Protein AF-A0A6V8Q0B6-F1 (afdb_monomer)

Sequence (212 aa):
SPEGQLALGIMIALEGIFRTILLKRRESSIHAFRKSIRYHLEFLRRLKEYLAEGKFLTKQAFRKYVVNLGEELPEDLEEELEDFRKEDYQTDKLLEDIDNDISLLDEILGRISGITPEEDAKLLELEDRLSELVSNGQVVVFTYYADTLDYIFEQVAESEKFRRLRIEKISGRMPPPKREEIVKQFVEGDVQGVMSTDGWSEGMNFQSDQVV

Secondary structure (DSSP, 8-state):
-HHHHHHHHHHHHHHHHHHHHHHHHHHH-HHHHHHHHHHHHHHHHHHHHHHHTTEEE-HHHHHHHHHTTTT---TTGGGSEEE--GGGTTHHHHHHHHHHHHHHHHHHHHHHHT--GGG-HHHHHHHHHHHHHHHHSBEEEEESSHHHHHHHHHHHHH-TTTTTS-EEEE-TTS-HHHHHHHHHHHHTTS-SEEEEEHHHHTT-----TTB-

Radius of gyration: 21.87 Å; Cα contacts (8 Å, |Δi|>4): 220; chains: 1; bounding box: 54×32×64 Å

pLDDT: mean 88.88, std 9.12, range [46.41, 98.25]

Structure (mmCIF, N/CA/C/O backbone):
data_AF-A0A6V8Q0B6-F1
#
_entry.id   AF-A0A6V8Q0B6-F1
#
loop_
_atom_site.group_PDB
_atom_site.id
_atom_site.type_symbol
_atom_site.label_atom_id
_atom_site.label_alt_id
_atom_site.label_comp_id
_atom_site.label_asym_id
_atom_site.label_entity_id
_atom_site.label_seq_id
_atom_site.pdbx_PDB_ins_code
_atom_site.Cartn_x
_atom_site.Cartn_y
_atom_site.Cartn_z
_atom_site.occupancy
_atom_site.B_iso_or_equiv
_atom_site.auth_seq_id
_atom_site.auth_comp_id
_atom_site.auth_asym_id
_atom_site.auth_atom_id
_atom_site.pdbx_PDB_model_num
ATOM 1 N N . SER A 1 1 ? 29.236 -15.463 -20.034 1.00 80.12 1 SER A N 1
ATOM 2 C CA . SER A 1 1 ? 30.381 -14.744 -19.438 1.00 80.12 1 SER A CA 1
ATOM 3 C C . SER A 1 1 ? 30.135 -14.567 -17.942 1.00 80.12 1 SER A C 1
ATOM 5 O O . SER A 1 1 ? 28.988 -14.721 -17.527 1.00 80.12 1 SER A O 1
ATOM 7 N N . PRO A 1 2 ? 31.162 -14.251 -17.133 1.00 78.44 2 PRO A N 1
ATOM 8 C CA . PRO A 1 2 ? 30.979 -13.847 -15.734 1.00 78.44 2 PRO A CA 1
ATOM 9 C C . PRO A 1 2 ? 29.955 -12.710 -15.570 1.00 78.44 2 PRO A C 1
ATOM 11 O O . PRO A 1 2 ? 29.116 -12.756 -14.678 1.00 78.44 2 PRO A O 1
ATOM 14 N N . GLU A 1 3 ? 29.939 -11.753 -16.502 1.00 76.44 3 GLU A N 1
ATOM 15 C CA . GLU A 1 3 ? 28.944 -10.669 -16.556 1.00 76.44 3 GLU A CA 1
ATOM 16 C C . GLU A 1 3 ? 27.513 -11.186 -16.761 1.00 76.44 3 GLU A C 1
ATOM 18 O O . GLU A 1 3 ? 26.595 -10.753 -16.071 1.00 76.44 3 GLU A O 1
ATOM 23 N N . GLY A 1 4 ? 27.316 -12.171 -17.645 1.00 79.38 4 GLY A N 1
ATOM 24 C CA . GLY A 1 4 ? 26.005 -12.794 -17.854 1.00 79.38 4 GLY A CA 1
ATOM 25 C C . GLY A 1 4 ? 25.492 -13.564 -16.631 1.00 79.38 4 GLY A C 1
ATOM 26 O O . GLY A 1 4 ? 24.293 -13.570 -16.371 1.00 79.38 4 GLY A O 1
ATOM 27 N N . GLN A 1 5 ? 26.384 -14.177 -15.845 1.00 83.06 5 GLN A N 1
ATOM 28 C CA . GLN A 1 5 ? 26.005 -14.836 -14.587 1.00 83.06 5 GLN A CA 1
ATOM 29 C C . GLN A 1 5 ? 25.609 -13.821 -13.510 1.00 83.06 5 GLN A C 1
ATOM 31 O O . GLN A 1 5 ? 24.637 -14.046 -12.791 1.00 83.06 5 GLN A O 1
ATOM 36 N N . LEU A 1 6 ? 26.319 -12.691 -13.428 1.00 84.38 6 LEU A N 1
ATOM 37 C CA . LEU A 1 6 ? 25.970 -11.601 -12.518 1.00 84.38 6 LEU A CA 1
ATOM 38 C C . LEU A 1 6 ? 24.607 -10.991 -12.872 1.00 84.38 6 LEU A C 1
ATOM 40 O O . LEU A 1 6 ? 23.769 -10.824 -11.988 1.00 84.38 6 LEU A O 1
ATOM 44 N N . ALA A 1 7 ? 24.364 -10.715 -14.156 1.00 81.56 7 ALA A N 1
ATOM 45 C CA . ALA A 1 7 ? 23.081 -10.202 -14.632 1.00 81.56 7 ALA A CA 1
ATOM 46 C C . ALA A 1 7 ? 21.926 -11.161 -14.297 1.00 81.56 7 ALA A C 1
ATOM 48 O O . ALA A 1 7 ? 20.898 -10.730 -13.776 1.00 81.56 7 ALA A O 1
ATOM 49 N N . LEU A 1 8 ? 22.117 -12.468 -14.509 1.00 83.88 8 LEU A N 1
ATOM 50 C CA . LEU A 1 8 ? 21.132 -13.486 -14.139 1.00 83.88 8 LEU A CA 1
ATOM 51 C C . LEU A 1 8 ? 20.857 -13.518 -12.630 1.00 83.88 8 LEU A C 1
ATOM 53 O O . LEU A 1 8 ? 19.701 -13.588 -12.221 1.00 83.88 8 LEU A O 1
ATOM 57 N N . GLY A 1 9 ? 21.898 -13.418 -11.800 1.00 88.31 9 GLY A N 1
ATOM 58 C CA . GLY A 1 9 ? 21.743 -13.354 -10.346 1.00 88.31 9 GLY A CA 1
ATOM 59 C C . GLY A 1 9 ? 20.928 -12.142 -9.885 1.00 88.31 9 GLY A C 1
ATOM 60 O O . GLY A 1 9 ? 20.073 -12.275 -9.011 1.00 88.31 9 GLY A O 1
ATOM 61 N N . ILE A 1 10 ? 21.142 -10.978 -10.507 1.00 85.44 10 ILE A N 1
ATOM 62 C CA . ILE A 1 10 ? 20.367 -9.761 -10.223 1.00 85.44 10 ILE A CA 1
ATOM 63 C C . ILE A 1 10 ? 18.899 -9.946 -10.624 1.00 85.44 10 ILE A C 1
ATOM 65 O O . ILE A 1 10 ? 18.018 -9.602 -9.839 1.00 85.44 10 ILE A O 1
ATOM 69 N N . MET A 1 11 ? 18.627 -10.522 -11.800 1.00 85.62 11 MET A N 1
ATOM 70 C CA . MET A 1 11 ? 17.253 -10.778 -12.252 1.00 85.62 11 MET A CA 1
ATOM 71 C C . MET A 1 11 ? 16.495 -11.693 -11.282 1.00 85.62 11 MET A C 1
ATOM 73 O O . MET A 1 11 ? 15.386 -11.359 -10.876 1.00 85.62 11 MET A O 1
ATOM 77 N N . ILE A 1 12 ? 17.116 -12.790 -10.837 1.00 90.75 12 ILE A N 1
ATOM 78 C CA . ILE A 1 12 ? 16.512 -13.716 -9.863 1.00 90.75 12 ILE A CA 1
ATOM 79 C C . ILE A 1 12 ? 16.244 -13.015 -8.523 1.00 90.75 12 ILE A C 1
ATOM 81 O O . ILE A 1 12 ? 15.194 -13.212 -7.910 1.00 90.75 12 ILE A O 1
ATOM 85 N N . ALA A 1 13 ? 17.177 -12.180 -8.057 1.00 89.75 13 ALA A N 1
ATOM 86 C CA . ALA A 1 13 ? 16.995 -11.430 -6.818 1.00 89.75 13 ALA A CA 1
ATOM 87 C C . ALA A 1 13 ? 15.821 -10.443 -6.917 1.00 89.75 13 ALA A C 1
ATOM 89 O O . ALA A 1 13 ? 15.008 -10.366 -5.994 1.00 89.75 13 ALA A O 1
ATOM 90 N N . LEU A 1 14 ? 15.702 -9.726 -8.039 1.00 88.06 14 LEU A N 1
ATOM 91 C CA . LEU A 1 14 ? 14.583 -8.818 -8.291 1.00 88.06 14 LEU A CA 1
ATOM 92 C C . LEU A 1 14 ? 13.255 -9.576 -8.357 1.00 88.06 14 LEU A C 1
ATOM 94 O O . LEU A 1 14 ? 12.318 -9.184 -7.669 1.00 88.06 14 LEU A O 1
ATOM 98 N N . GLU A 1 15 ? 13.181 -10.696 -9.077 1.00 90.25 15 GLU A N 1
ATOM 99 C CA . GLU A 1 15 ? 11.976 -11.538 -9.106 1.00 90.25 15 GLU A CA 1
ATOM 100 C C . GLU A 1 15 ? 11.538 -11.942 -7.686 1.00 90.25 15 GLU A C 1
ATOM 102 O O . GLU A 1 15 ? 10.365 -11.821 -7.318 1.00 90.25 15 GLU A O 1
ATOM 107 N N . GLY A 1 16 ? 12.492 -12.366 -6.850 1.00 93.19 16 GLY A N 1
ATOM 108 C CA . GLY A 1 16 ? 12.239 -12.720 -5.454 1.00 93.19 16 GLY A CA 1
ATOM 109 C C . GLY A 1 16 ? 11.700 -11.553 -4.621 1.00 93.19 16 GLY A C 1
ATOM 110 O O . GLY A 1 16 ? 10.766 -11.738 -3.834 1.00 93.19 16 GLY A O 1
ATOM 111 N N . ILE A 1 17 ? 12.244 -10.348 -4.816 1.00 90.75 17 ILE A N 1
ATOM 112 C CA . ILE A 1 17 ? 11.779 -9.119 -4.155 1.00 90.75 17 ILE A CA 1
ATOM 113 C C . ILE A 1 17 ? 10.340 -8.802 -4.572 1.00 90.75 17 ILE A C 1
ATOM 115 O O . ILE A 1 17 ? 9.482 -8.640 -3.703 1.00 90.75 17 ILE A O 1
ATOM 119 N N . PHE A 1 18 ? 10.053 -8.789 -5.877 1.00 91.06 18 PHE A N 1
ATOM 120 C CA . PHE A 1 18 ? 8.715 -8.519 -6.411 1.00 91.06 18 PHE A CA 1
ATOM 121 C C . PHE A 1 18 ? 7.681 -9.498 -5.862 1.00 91.06 18 PHE A C 1
ATOM 123 O O . PHE A 1 18 ? 6.652 -9.088 -5.324 1.00 91.06 18 PHE A O 1
ATOM 130 N N . ARG A 1 19 ? 7.985 -10.798 -5.926 1.00 93.25 19 ARG A N 1
ATOM 131 C CA . ARG A 1 19 ? 7.120 -11.859 -5.402 1.00 93.25 19 ARG A CA 1
ATOM 132 C C . ARG A 1 19 ? 6.844 -11.673 -3.913 1.00 93.25 19 ARG A C 1
ATOM 134 O O . ARG A 1 19 ? 5.693 -11.746 -3.492 1.00 93.25 19 ARG A O 1
ATOM 141 N N . THR A 1 20 ? 7.886 -11.423 -3.122 1.00 94.62 20 THR A N 1
ATOM 142 C CA . THR A 1 20 ? 7.762 -11.258 -1.667 1.00 94.62 20 THR A CA 1
ATOM 143 C C . THR A 1 20 ? 6.903 -10.050 -1.318 1.00 94.62 20 THR A C 1
ATOM 145 O O . THR A 1 20 ? 6.005 -10.159 -0.487 1.00 94.62 20 THR A O 1
ATOM 148 N N . ILE A 1 21 ? 7.148 -8.910 -1.966 1.00 92.75 21 ILE A N 1
ATOM 149 C CA . ILE A 1 21 ? 6.383 -7.684 -1.735 1.00 92.75 21 ILE A CA 1
ATOM 150 C C . ILE A 1 21 ? 4.919 -7.912 -2.104 1.00 92.75 21 ILE A C 1
ATOM 152 O O . ILE A 1 21 ? 4.049 -7.730 -1.260 1.00 92.75 21 ILE A O 1
ATOM 156 N N . LEU A 1 22 ? 4.626 -8.400 -3.309 1.00 92.88 22 LEU A N 1
ATOM 157 C CA . LEU A 1 22 ? 3.251 -8.643 -3.745 1.00 92.88 22 LEU A CA 1
ATOM 158 C C . LEU A 1 22 ? 2.499 -9.632 -2.835 1.00 92.88 22 LEU A C 1
ATOM 160 O O . LEU A 1 22 ? 1.323 -9.413 -2.540 1.00 92.88 22 LEU A O 1
ATOM 164 N N . LEU A 1 23 ? 3.169 -10.674 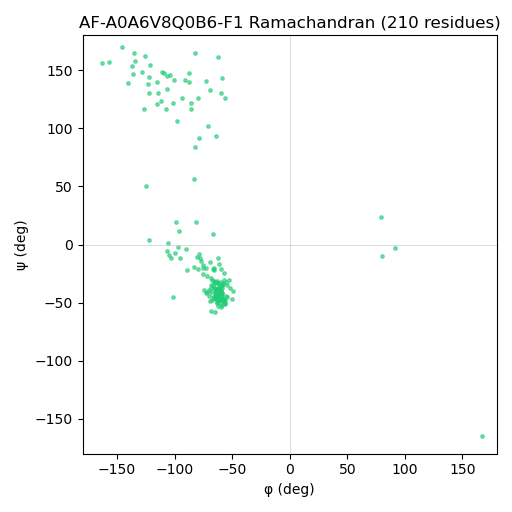-2.332 1.00 94.06 23 LEU A N 1
ATOM 165 C CA . LEU A 1 23 ? 2.578 -11.608 -1.369 1.00 94.06 23 LEU A CA 1
ATOM 166 C C . LEU A 1 23 ? 2.260 -10.941 -0.030 1.00 94.06 23 LEU A C 1
ATOM 168 O O . LEU A 1 23 ? 1.137 -11.084 0.445 1.00 94.06 23 LEU A O 1
ATOM 172 N N . LYS A 1 24 ? 3.184 -10.155 0.536 1.00 93.31 24 LYS A N 1
ATOM 173 C CA . LYS A 1 24 ? 2.929 -9.395 1.773 1.00 93.31 24 LYS A CA 1
ATOM 174 C C . LYS A 1 24 ? 1.771 -8.414 1.613 1.00 93.31 24 LYS A C 1
ATOM 176 O O . LYS A 1 24 ? 0.939 -8.266 2.502 1.00 93.31 24 LYS A O 1
ATOM 181 N N . ARG A 1 25 ? 1.687 -7.761 0.453 1.00 93.25 25 ARG A N 1
ATOM 182 C CA . ARG A 1 25 ? 0.609 -6.823 0.119 1.00 93.25 25 ARG A CA 1
ATOM 183 C C . ARG A 1 25 ? -0.743 -7.535 0.048 1.00 93.25 25 ARG A C 1
ATOM 185 O O . ARG A 1 25 ? -1.713 -7.027 0.601 1.00 93.25 25 ARG A O 1
ATOM 192 N N . ARG A 1 26 ? -0.785 -8.740 -0.536 1.00 92.94 26 ARG A N 1
ATOM 193 C CA . ARG A 1 26 ? -1.958 -9.637 -0.533 1.00 92.94 26 ARG A CA 1
ATOM 194 C C . ARG A 1 26 ? -2.337 -10.115 0.858 1.00 92.94 26 ARG A C 1
ATOM 196 O O . ARG A 1 26 ? -3.516 -10.137 1.187 1.00 92.94 26 ARG A O 1
ATOM 203 N N . GLU A 1 27 ? -1.355 -10.498 1.661 1.00 91.94 27 GLU A N 1
ATOM 204 C CA . GLU A 1 27 ? -1.582 -10.915 3.043 1.00 91.94 27 GLU A CA 1
ATOM 205 C C . GLU A 1 27 ? -2.110 -9.767 3.897 1.00 91.94 27 GLU A C 1
ATOM 207 O O . GLU A 1 27 ? -2.912 -10.020 4.789 1.00 91.94 27 GLU A O 1
ATOM 212 N N . SER A 1 28 ? -1.723 -8.520 3.616 1.00 90.62 28 SER A N 1
ATOM 213 C CA . SER A 1 28 ? -2.206 -7.339 4.332 1.00 90.62 28 SER A CA 1
ATOM 214 C C . SER A 1 28 ? -3.683 -7.051 4.054 1.00 90.62 28 SER A C 1
ATOM 216 O O . SER A 1 28 ? -4.485 -7.050 4.989 1.00 90.62 28 SER A O 1
ATOM 218 N N . SER A 1 29 ? -4.064 -6.861 2.788 1.00 91.75 29 SER A N 1
ATOM 219 C CA . SER A 1 29 ? -5.467 -6.762 2.359 1.00 91.75 29 SER A CA 1
ATOM 220 C C . SER A 1 29 ? -5.597 -6.954 0.848 1.00 91.75 29 SER A C 1
ATOM 222 O O . SER A 1 29 ? -4.665 -6.672 0.085 1.00 91.75 29 SER A O 1
ATOM 224 N N . ILE A 1 30 ? -6.780 -7.366 0.377 1.00 92.44 30 ILE A N 1
ATOM 225 C CA . ILE A 1 30 ? -7.030 -7.439 -1.069 1.00 92.44 30 ILE A CA 1
ATOM 226 C C . ILE A 1 30 ? -6.940 -6.054 -1.725 1.00 92.44 30 ILE A C 1
ATOM 228 O O . ILE A 1 30 ? -6.457 -5.927 -2.852 1.00 92.44 30 ILE A O 1
ATOM 232 N N . HIS A 1 31 ? -7.332 -5.003 -0.994 1.00 91.81 31 HIS A N 1
ATOM 233 C CA . HIS A 1 31 ? -7.198 -3.614 -1.421 1.00 91.81 31 HIS A CA 1
ATOM 234 C C . HIS A 1 31 ? -5.734 -3.247 -1.693 1.00 91.81 31 HIS A C 1
ATOM 236 O O . HIS A 1 31 ? -5.410 -2.767 -2.783 1.00 91.81 31 HIS A O 1
ATOM 242 N N . ALA A 1 32 ? -4.848 -3.5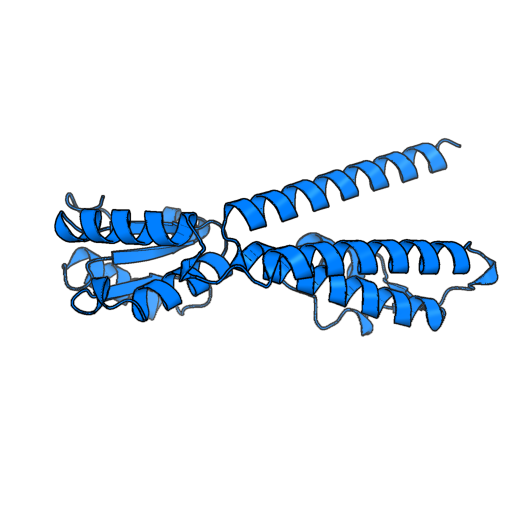21 -0.731 1.00 92.62 32 ALA A N 1
ATOM 243 C CA . ALA A 1 32 ? -3.419 -3.257 -0.839 1.00 92.62 32 ALA A CA 1
ATOM 244 C C . ALA A 1 32 ? -2.807 -3.953 -2.062 1.00 92.62 32 ALA A C 1
ATOM 246 O O . ALA A 1 32 ? -2.130 -3.318 -2.874 1.00 92.62 32 ALA A O 1
ATOM 247 N N . PHE A 1 33 ? -3.106 -5.237 -2.250 1.00 93.88 33 PHE A N 1
ATOM 248 C CA . PHE A 1 33 ? -2.639 -6.001 -3.406 1.00 93.88 33 PHE A CA 1
ATOM 249 C C . PHE A 1 33 ? -3.126 -5.433 -4.739 1.00 93.88 33 PHE A C 1
ATOM 251 O O . PHE A 1 33 ? -2.330 -5.231 -5.658 1.00 93.88 33 PHE A O 1
ATOM 258 N N . ARG A 1 34 ? -4.418 -5.097 -4.830 1.00 93.44 34 ARG A N 1
ATOM 259 C CA . ARG A 1 34 ? -5.009 -4.469 -6.018 1.00 93.44 34 ARG A CA 1
ATOM 260 C C . ARG A 1 34 ? -4.325 -3.145 -6.354 1.00 93.44 34 ARG A C 1
ATOM 262 O O . ARG A 1 34 ? -4.072 -2.854 -7.521 1.00 93.44 34 ARG A O 1
ATOM 269 N N . LYS A 1 35 ? -4.015 -2.333 -5.341 1.00 93.50 35 LYS A N 1
ATOM 270 C CA . LYS A 1 35 ? -3.277 -1.075 -5.500 1.00 93.50 35 LYS A CA 1
ATOM 271 C C . LYS A 1 35 ? -1.858 -1.322 -6.026 1.00 93.50 35 LYS A C 1
ATOM 273 O O . LYS A 1 35 ? -1.466 -0.694 -7.002 1.00 93.50 35 LYS A O 1
ATOM 278 N N . SER A 1 36 ? -1.145 -2.294 -5.455 1.00 94.38 36 SER A N 1
ATOM 279 C CA . SER A 1 36 ? 0.213 -2.663 -5.877 1.00 94.38 36 SER A CA 1
ATOM 280 C C . SER A 1 36 ? 0.285 -3.121 -7.331 1.00 94.38 36 SER A C 1
ATOM 282 O O . SER A 1 36 ? 1.179 -2.694 -8.056 1.00 94.38 36 SER A O 1
ATOM 284 N N . ILE A 1 37 ? -0.669 -3.948 -7.772 1.00 95.12 37 ILE A N 1
ATOM 285 C CA . ILE A 1 37 ? -0.748 -4.387 -9.173 1.00 95.12 37 ILE A CA 1
ATOM 286 C C . ILE A 1 37 ? -1.000 -3.198 -10.099 1.00 95.12 37 ILE A C 1
ATOM 288 O O . ILE A 1 37 ? -0.340 -3.088 -11.128 1.00 95.12 37 ILE A O 1
ATOM 292 N N . ARG A 1 38 ? -1.905 -2.280 -9.731 1.00 94.81 38 ARG A N 1
ATOM 293 C CA . ARG A 1 38 ? -2.170 -1.074 -10.532 1.00 94.81 38 ARG A CA 1
ATOM 294 C C . ARG A 1 38 ? -0.929 -0.199 -10.692 1.00 94.81 38 ARG A C 1
ATOM 296 O O . ARG A 1 38 ? -0.645 0.215 -11.809 1.00 94.81 38 ARG A O 1
ATOM 303 N N . TYR A 1 39 ? -0.166 0.020 -9.620 1.00 94.38 39 TYR A N 1
ATOM 304 C CA . TYR A 1 39 ? 1.090 0.769 -9.706 1.00 94.38 39 TYR A CA 1
ATOM 305 C C . TYR A 1 39 ? 2.120 0.089 -10.603 1.00 94.38 39 TYR A C 1
ATOM 307 O O . TYR A 1 39 ? 2.783 0.759 -11.391 1.00 94.38 39 TYR A O 1
ATOM 315 N N . HIS A 1 40 ? 2.238 -1.238 -10.524 1.00 95.00 40 HIS A N 1
ATOM 316 C CA . HIS A 1 40 ? 3.169 -1.963 -11.381 1.00 95.00 40 HIS A CA 1
ATOM 317 C C . HIS A 1 40 ? 2.743 -1.936 -12.857 1.00 95.00 40 HIS A C 1
ATOM 319 O O . HIS A 1 40 ? 3.580 -1.710 -13.727 1.00 95.00 40 HIS A O 1
ATOM 325 N N . LEU A 1 41 ? 1.447 -2.093 -13.144 1.00 95.69 41 LEU A N 1
ATOM 326 C CA . LEU A 1 41 ? 0.891 -1.938 -14.491 1.00 95.69 41 LEU A CA 1
ATOM 327 C C . LEU A 1 41 ? 1.180 -0.554 -15.068 1.00 95.69 41 LEU A C 1
ATOM 329 O O . LEU A 1 41 ? 1.609 -0.432 -16.211 1.00 95.69 41 LEU A O 1
ATOM 333 N N . GLU A 1 42 ? 0.947 0.492 -14.279 1.00 95.19 42 GLU A N 1
ATOM 334 C CA . GLU A 1 42 ? 1.219 1.865 -14.690 1.00 95.19 42 GLU A CA 1
ATOM 335 C C . GLU A 1 42 ? 2.713 2.090 -14.949 1.00 95.19 42 GLU A C 1
ATOM 337 O O . GLU A 1 42 ? 3.072 2.655 -15.981 1.00 95.19 42 GLU A O 1
ATOM 342 N N . PHE A 1 43 ? 3.586 1.568 -14.082 1.00 95.06 43 PHE A N 1
ATOM 343 C CA . PHE A 1 43 ? 5.030 1.579 -14.304 1.00 95.06 43 PHE A CA 1
ATOM 344 C C . PHE A 1 43 ? 5.417 0.919 -15.633 1.00 95.06 43 PHE A C 1
ATOM 346 O O . PHE A 1 43 ? 6.152 1.517 -16.413 1.00 95.06 43 PHE A O 1
ATOM 353 N N . LEU A 1 44 ? 4.923 -0.294 -15.908 1.00 95.44 44 LEU A N 1
ATOM 354 C CA . LEU A 1 44 ? 5.250 -1.025 -17.136 1.00 95.44 44 LEU A CA 1
ATOM 355 C C . LEU A 1 44 ? 4.754 -0.293 -18.385 1.00 95.44 44 LEU A C 1
ATOM 357 O O . LEU A 1 44 ? 5.477 -0.224 -19.377 1.00 95.44 44 LEU A O 1
ATOM 361 N N . ARG A 1 45 ? 3.556 0.302 -18.329 1.00 96.06 45 ARG A N 1
ATOM 362 C CA . ARG A 1 45 ? 3.001 1.108 -19.427 1.00 96.06 45 ARG A CA 1
ATOM 363 C C . ARG A 1 45 ? 3.873 2.334 -19.717 1.00 96.06 45 ARG A C 1
ATOM 365 O O . ARG A 1 45 ? 4.261 2.525 -20.865 1.00 96.06 45 ARG A O 1
ATOM 372 N N . ARG A 1 46 ? 4.274 3.089 -18.687 1.00 94.75 46 ARG A N 1
ATOM 373 C CA . ARG A 1 46 ? 5.199 4.231 -18.834 1.00 94.75 46 ARG A CA 1
ATOM 374 C C . ARG A 1 46 ? 6.574 3.794 -19.345 1.00 94.75 46 ARG A C 1
ATOM 376 O O . ARG A 1 46 ? 7.113 4.392 -20.268 1.00 94.75 46 ARG A O 1
ATOM 383 N N . LEU A 1 47 ? 7.127 2.710 -18.796 1.00 94.31 47 LEU A N 1
ATOM 384 C CA . LEU A 1 47 ? 8.408 2.156 -19.242 1.00 94.31 47 LEU A CA 1
ATOM 385 C C . LEU A 1 47 ? 8.368 1.777 -20.728 1.00 94.31 47 LEU A C 1
ATOM 387 O O . LEU A 1 47 ? 9.320 2.055 -21.457 1.00 94.31 47 LEU A O 1
ATOM 391 N N . LYS A 1 48 ? 7.263 1.175 -21.182 1.00 95.38 48 LYS A N 1
ATOM 392 C CA . LYS A 1 48 ? 7.039 0.843 -22.590 1.00 95.38 48 LYS A CA 1
ATOM 393 C C . LYS A 1 48 ? 7.054 2.091 -23.476 1.00 95.38 48 LYS A C 1
ATOM 395 O O . LYS A 1 48 ? 7.701 2.077 -24.521 1.00 95.38 48 LYS A O 1
ATOM 400 N N . GLU A 1 49 ? 6.375 3.159 -23.060 1.00 94.25 49 GLU A N 1
ATOM 401 C CA . GLU A 1 49 ? 6.355 4.445 -23.772 1.00 94.25 49 GLU A CA 1
ATOM 402 C C . GLU A 1 49 ? 7.764 5.046 -23.878 1.00 94.25 49 GLU A C 1
ATOM 404 O O . GLU A 1 49 ? 8.209 5.380 -24.975 1.00 94.25 49 GLU A O 1
ATOM 409 N N . TYR A 1 50 ? 8.520 5.078 -22.777 1.00 94.06 50 TYR A N 1
ATOM 410 C CA . TYR A 1 50 ? 9.897 5.586 -22.776 1.00 94.06 50 TYR A CA 1
ATOM 411 C C . TYR A 1 50 ? 10.806 4.778 -23.712 1.00 94.06 50 TYR A C 1
ATOM 413 O O . TYR A 1 50 ? 11.507 5.349 -24.552 1.00 94.06 50 TYR A O 1
ATOM 421 N N . LEU A 1 51 ? 10.737 3.446 -23.645 1.00 93.69 51 LEU A N 1
ATOM 422 C CA . LEU A 1 51 ? 11.496 2.558 -24.528 1.00 93.69 51 LEU A CA 1
ATOM 423 C C . LEU A 1 51 ? 11.136 2.775 -26.003 1.00 93.69 51 LEU A C 1
ATOM 425 O O . LEU A 1 51 ? 12.021 2.790 -26.865 1.00 93.69 51 LEU A O 1
ATOM 429 N N . ALA A 1 52 ? 9.855 2.998 -26.305 1.00 91.06 52 ALA A N 1
ATOM 430 C CA . ALA A 1 52 ? 9.383 3.319 -27.648 1.00 91.06 52 ALA A CA 1
ATOM 431 C C . ALA A 1 52 ? 9.890 4.684 -28.150 1.00 91.06 52 ALA A C 1
ATOM 433 O O . ALA A 1 52 ? 10.010 4.873 -29.361 1.00 91.06 52 ALA A O 1
ATOM 434 N N . GLU A 1 53 ? 10.289 5.596 -27.267 1.00 92.19 53 GLU A N 1
ATOM 435 C CA . GLU A 1 53 ? 10.938 6.869 -27.610 1.00 92.19 53 GLU A CA 1
ATOM 436 C C . GLU A 1 53 ? 12.472 6.787 -27.677 1.00 92.19 53 GLU A C 1
ATOM 438 O O . GLU A 1 53 ? 13.115 7.752 -28.078 1.00 92.19 53 GLU A O 1
ATOM 443 N N . GLY A 1 54 ? 13.076 5.639 -27.348 1.00 93.25 54 GLY A N 1
ATOM 444 C CA . GLY A 1 54 ? 14.538 5.514 -27.252 1.00 93.25 54 GLY A CA 1
ATOM 445 C C . GLY A 1 54 ? 15.103 6.074 -25.946 1.00 93.25 54 GLY A C 1
ATOM 446 O O . GLY A 1 54 ? 16.279 6.423 -25.883 1.00 93.25 54 GLY A O 1
ATOM 447 N N . LYS A 1 55 ? 14.267 6.145 -24.907 1.00 94.00 55 LYS A N 1
ATOM 448 C CA . LYS A 1 55 ? 14.634 6.562 -23.555 1.00 94.00 55 LYS A CA 1
ATOM 449 C C . LYS A 1 55 ? 14.564 5.387 -22.589 1.00 94.00 55 LYS A C 1
ATOM 451 O O . LYS A 1 55 ? 13.730 4.492 -22.732 1.00 94.00 55 LYS A O 1
ATOM 456 N N . PHE A 1 56 ? 15.415 5.401 -21.577 1.00 92.19 56 PHE A N 1
ATOM 457 C CA . PHE A 1 56 ? 15.403 4.411 -20.509 1.00 92.19 56 PHE A CA 1
ATOM 458 C C . PHE A 1 56 ? 15.526 5.073 -19.140 1.00 92.19 56 PHE A C 1
ATOM 460 O O . PHE A 1 56 ? 15.999 6.200 -19.020 1.00 92.19 56 PHE A O 1
ATOM 467 N N . LEU A 1 57 ? 15.078 4.373 -18.099 1.00 92.38 57 LEU A N 1
ATOM 468 C CA . LEU A 1 57 ? 15.212 4.842 -16.724 1.00 92.38 57 LEU A CA 1
ATOM 469 C C . LEU A 1 57 ? 16.679 4.811 -16.305 1.00 92.38 57 LEU A C 1
ATOM 471 O O . LEU A 1 57 ? 17.344 3.780 -16.428 1.00 92.38 57 LEU A O 1
ATOM 475 N N . THR A 1 58 ? 17.157 5.895 -15.697 1.00 92.81 58 THR A N 1
ATOM 476 C CA . THR A 1 58 ? 18.454 5.849 -15.021 1.00 92.81 58 THR A CA 1
ATOM 477 C C . THR A 1 58 ? 18.418 4.838 -13.867 1.00 92.81 58 THR A C 1
ATOM 479 O O . THR A 1 58 ? 17.369 4.488 -13.312 1.00 92.81 58 THR A O 1
ATOM 482 N N . LYS A 1 59 ? 19.599 4.404 -13.410 1.00 89.81 59 LYS A N 1
ATOM 483 C CA . LYS A 1 59 ? 19.721 3.551 -12.210 1.00 89.81 59 LYS A CA 1
ATOM 484 C C . LYS A 1 59 ? 19.057 4.174 -10.978 1.00 89.81 59 LYS A C 1
ATOM 486 O O . LYS A 1 59 ? 18.560 3.448 -10.118 1.00 89.81 59 LYS A O 1
ATOM 491 N N . GLN A 1 60 ? 19.072 5.503 -10.882 1.00 90.75 60 GLN A N 1
ATOM 492 C CA . GLN A 1 60 ? 18.461 6.245 -9.786 1.00 90.75 60 GLN A CA 1
ATOM 493 C C . GLN A 1 60 ? 16.935 6.151 -9.840 1.00 90.75 60 GLN A C 1
ATOM 495 O O . GLN A 1 60 ? 16.330 5.781 -8.832 1.00 90.75 60 GLN A O 1
ATOM 500 N N . ALA A 1 61 ? 16.331 6.392 -11.007 1.00 92.25 61 ALA A N 1
ATOM 501 C CA . ALA A 1 61 ? 14.891 6.249 -11.208 1.00 92.25 61 ALA A CA 1
ATOM 502 C C . ALA A 1 61 ? 14.419 4.815 -10.939 1.00 92.25 61 ALA A C 1
ATOM 504 O O . ALA A 1 61 ? 13.485 4.591 -10.168 1.00 92.25 61 ALA A O 1
ATOM 505 N N . PHE A 1 62 ? 15.129 3.821 -11.483 1.00 90.50 62 PHE A N 1
ATOM 506 C CA . PHE A 1 62 ? 14.796 2.417 -11.249 1.00 90.50 62 PHE A CA 1
ATOM 507 C C . PHE A 1 62 ? 14.897 2.040 -9.765 1.00 90.50 62 PHE A C 1
ATOM 509 O O . PHE A 1 62 ? 14.029 1.350 -9.234 1.00 90.50 62 PHE A O 1
ATOM 516 N N . ARG A 1 63 ? 15.915 2.540 -9.051 1.00 89.44 63 ARG A N 1
ATOM 517 C CA . ARG A 1 63 ? 16.035 2.325 -7.604 1.00 89.44 63 ARG A CA 1
ATOM 518 C C . ARG A 1 63 ? 14.883 2.971 -6.832 1.00 89.44 63 ARG A C 1
ATOM 520 O O . ARG A 1 63 ? 14.366 2.322 -5.927 1.00 89.44 63 ARG A O 1
ATOM 527 N N . LYS A 1 64 ? 14.481 4.206 -7.166 1.00 91.00 64 LYS A N 1
ATOM 528 C CA . LYS A 1 64 ? 13.310 4.868 -6.553 1.00 91.00 64 LYS A CA 1
ATOM 529 C C . LYS A 1 64 ? 12.061 4.002 -6.715 1.00 91.00 64 LYS A C 1
ATOM 531 O O . LYS A 1 64 ? 11.336 3.798 -5.747 1.00 91.00 64 LYS A O 1
ATOM 536 N N . TYR A 1 65 ? 11.855 3.439 -7.902 1.00 91.62 65 TYR A N 1
ATOM 537 C CA . TYR A 1 65 ? 10.746 2.527 -8.159 1.00 91.62 65 TYR A CA 1
ATOM 538 C C . TYR A 1 65 ? 10.827 1.239 -7.320 1.00 91.62 65 TYR A C 1
ATOM 540 O O . TYR A 1 65 ? 9.867 0.897 -6.637 1.00 91.62 65 TYR A O 1
ATOM 548 N N . VAL A 1 66 ? 11.976 0.551 -7.301 1.00 89.31 66 VAL A N 1
ATOM 549 C CA . VAL A 1 66 ? 12.148 -0.701 -6.536 1.00 89.31 66 VAL A CA 1
ATOM 550 C C . VAL A 1 66 ? 11.955 -0.493 -5.030 1.00 89.31 66 VAL A C 1
ATOM 552 O O . VAL A 1 66 ? 11.382 -1.354 -4.368 1.00 89.31 66 VAL A O 1
ATOM 555 N N . VAL A 1 67 ? 12.412 0.637 -4.479 1.00 88.56 67 VAL A N 1
ATOM 556 C CA . VAL A 1 67 ? 12.249 0.959 -3.049 1.00 88.56 67 VAL A CA 1
ATOM 557 C C . VAL A 1 67 ? 10.782 1.185 -2.675 1.00 88.56 67 VAL A C 1
ATOM 559 O O . VAL A 1 67 ? 10.383 0.786 -1.587 1.00 88.56 67 VAL A O 1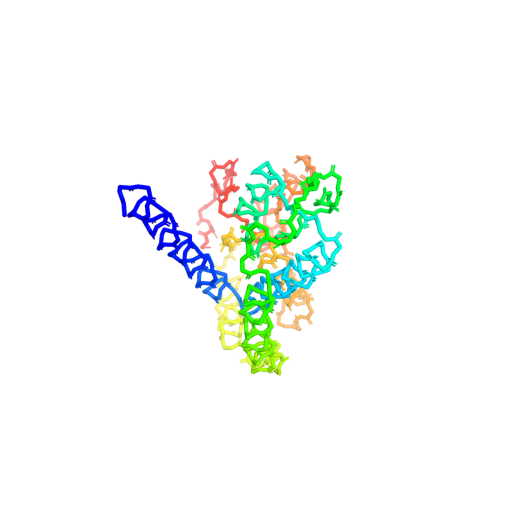
ATOM 562 N N . ASN A 1 68 ? 9.983 1.769 -3.570 1.00 88.81 68 ASN A N 1
ATOM 563 C CA . ASN A 1 68 ? 8.561 2.053 -3.343 1.00 88.81 68 ASN A CA 1
ATOM 564 C C . ASN A 1 68 ? 7.628 0.970 -3.910 1.00 88.81 68 ASN A C 1
ATOM 566 O O . ASN A 1 68 ? 6.412 1.164 -4.007 1.00 88.81 68 ASN A O 1
ATOM 570 N N . LEU A 1 69 ? 8.189 -0.176 -4.309 1.00 86.56 69 LEU A N 1
ATOM 571 C CA . LEU A 1 69 ? 7.453 -1.204 -5.024 1.00 86.56 69 LEU A CA 1
ATOM 572 C C . LEU A 1 69 ? 6.222 -1.654 -4.231 1.00 86.56 69 LEU A C 1
ATOM 574 O O . LEU A 1 69 ? 6.304 -2.086 -3.084 1.00 86.56 69 LEU A O 1
ATOM 578 N N . GLY A 1 70 ? 5.068 -1.590 -4.889 1.00 82.12 70 GLY A N 1
ATOM 579 C CA . GLY A 1 70 ? 3.792 -2.007 -4.324 1.00 82.12 70 GLY A CA 1
ATOM 580 C C . GLY A 1 70 ? 3.126 -0.9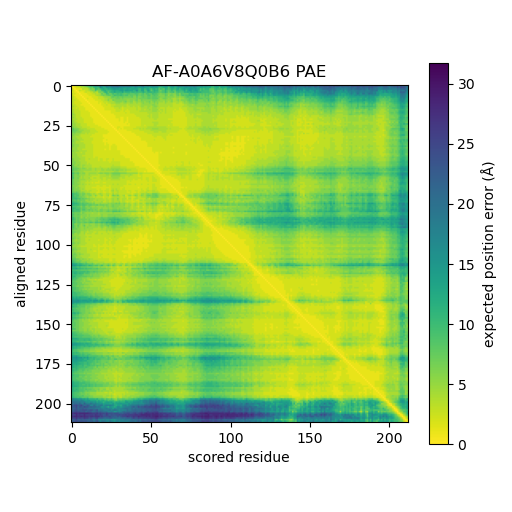86 -3.399 1.00 82.12 70 GLY A C 1
ATOM 581 O O . GLY A 1 70 ? 1.949 -1.181 -3.095 1.00 82.12 70 GLY A O 1
ATOM 582 N N . GLU A 1 71 ? 3.795 0.095 -3.003 1.00 84.56 71 GLU A N 1
ATOM 583 C CA . GLU A 1 71 ? 3.222 1.137 -2.139 1.00 84.56 71 GLU A CA 1
ATOM 584 C C . GLU A 1 71 ? 2.802 2.380 -2.922 1.00 84.56 71 GLU A C 1
ATOM 586 O O . GLU A 1 71 ? 1.687 2.873 -2.724 1.00 84.56 71 GLU A O 1
ATOM 591 N N . GLU A 1 72 ? 3.656 2.844 -3.835 1.00 88.38 72 GLU A N 1
ATOM 592 C CA . GLU A 1 72 ? 3.399 3.998 -4.694 1.00 88.38 72 GLU A CA 1
ATOM 593 C C . GLU A 1 72 ? 4.244 3.967 -5.971 1.00 88.38 72 GLU A C 1
ATOM 595 O O . GLU A 1 72 ? 5.287 3.314 -6.045 1.00 88.38 72 GLU A O 1
ATOM 600 N N . LEU A 1 73 ? 3.771 4.676 -6.995 1.00 88.44 73 LEU A N 1
ATOM 601 C CA . LEU A 1 73 ? 4.546 4.944 -8.198 1.00 88.44 73 LEU A CA 1
ATOM 602 C C . LEU A 1 73 ? 5.244 6.303 -8.033 1.00 88.44 73 LEU A C 1
ATOM 604 O O . LEU A 1 73 ? 4.539 7.279 -7.775 1.00 88.44 73 LEU A O 1
ATOM 608 N N . PRO A 1 74 ? 6.578 6.401 -8.194 1.00 86.94 74 PRO A N 1
ATOM 609 C CA . PRO A 1 74 ? 7.249 7.695 -8.143 1.00 86.94 74 PRO A CA 1
ATOM 610 C C . PRO A 1 74 ? 6.716 8.631 -9.236 1.00 86.94 74 PRO A C 1
ATOM 612 O O . PRO A 1 74 ? 6.608 8.241 -10.401 1.00 86.94 74 PRO A O 1
ATOM 615 N N . GLU A 1 75 ? 6.361 9.858 -8.859 1.00 85.88 75 GLU A N 1
ATOM 616 C CA . GLU A 1 75 ? 5.772 10.842 -9.779 1.00 85.88 75 GLU A CA 1
ATOM 617 C C . GLU A 1 75 ? 6.803 11.391 -10.780 1.00 85.88 75 GLU A C 1
ATOM 619 O O . GLU A 1 75 ? 6.448 11.725 -11.904 1.00 85.88 75 GLU A O 1
ATOM 624 N N . ASP A 1 76 ? 8.083 11.401 -10.404 1.00 87.69 76 ASP A N 1
ATOM 625 C CA . ASP A 1 76 ? 9.200 12.054 -11.096 1.00 87.69 76 ASP A CA 1
ATOM 626 C C . ASP A 1 76 ? 10.036 11.106 -11.978 1.00 87.69 76 ASP A C 1
ATOM 628 O O . ASP A 1 76 ? 11.180 11.409 -12.318 1.00 87.69 76 ASP A O 1
ATOM 632 N N . LEU A 1 77 ? 9.499 9.938 -12.361 1.00 86.50 77 LEU A N 1
ATOM 633 C CA . LEU A 1 77 ? 10.242 8.967 -13.187 1.00 86.50 77 LEU A CA 1
ATOM 634 C C . LEU A 1 77 ? 10.710 9.559 -14.525 1.00 86.50 77 LEU A C 1
ATOM 636 O O . LEU A 1 77 ? 11.780 9.204 -15.015 1.00 86.50 77 LEU A O 1
ATOM 640 N N . GLU A 1 78 ? 9.918 10.460 -15.099 1.00 87.19 78 GLU A N 1
ATOM 641 C CA . GLU A 1 78 ? 10.187 11.129 -16.374 1.00 87.19 78 GLU A CA 1
ATOM 642 C C . GLU A 1 78 ? 11.305 12.177 -16.313 1.00 87.19 78 GLU A C 1
ATOM 644 O O . GLU A 1 78 ? 11.900 12.493 -17.343 1.00 87.19 78 GLU A O 1
ATOM 649 N N . GLU A 1 79 ? 11.635 12.679 -15.121 1.00 89.00 79 GLU A N 1
ATOM 650 C CA . GLU A 1 79 ? 12.728 13.640 -14.929 1.00 89.00 79 GLU A CA 1
ATOM 651 C C . GLU A 1 79 ? 14.112 12.967 -14.978 1.00 89.00 79 GLU A C 1
ATOM 653 O O . GLU A 1 79 ? 15.135 13.636 -15.114 1.00 89.00 79 GLU A O 1
ATOM 658 N N . GLU A 1 80 ? 14.155 11.635 -14.887 1.00 91.06 80 GLU A N 1
ATOM 659 C CA . GLU A 1 80 ? 15.365 10.832 -14.692 1.00 91.06 80 GLU A CA 1
ATOM 660 C C . GLU A 1 80 ? 15.505 9.772 -15.803 1.00 91.06 80 GLU A C 1
ATOM 662 O O . GLU A 1 80 ? 15.702 8.576 -15.546 1.00 91.06 80 GLU A O 1
ATOM 667 N N . LEU A 1 81 ? 15.382 10.231 -17.052 1.00 94.00 81 LEU A N 1
ATOM 668 C CA . LEU A 1 81 ? 15.520 9.430 -18.270 1.00 94.00 81 LEU A CA 1
ATOM 669 C C . LEU A 1 81 ? 16.862 9.679 -18.971 1.00 94.00 81 LEU A C 1
ATOM 671 O O . LEU A 1 81 ? 17.370 10.799 -18.998 1.00 94.00 81 LEU A O 1
ATOM 675 N N . GLU A 1 82 ? 17.408 8.634 -19.586 1.00 94.31 82 GLU A N 1
ATOM 676 C CA . GLU A 1 82 ? 18.602 8.692 -20.433 1.00 94.31 82 GLU A CA 1
ATOM 677 C C . GLU A 1 82 ? 18.308 8.174 -21.845 1.00 94.31 82 GLU A C 1
ATOM 679 O O . GLU A 1 82 ? 17.530 7.235 -22.028 1.00 94.31 82 GLU A O 1
ATOM 684 N N . ASP A 1 83 ? 18.932 8.787 -22.852 1.00 94.31 83 ASP A N 1
ATOM 685 C CA . ASP A 1 83 ? 18.834 8.328 -24.236 1.00 94.31 83 ASP A CA 1
ATOM 686 C C . ASP A 1 83 ? 19.643 7.043 -24.438 1.00 94.31 83 ASP A C 1
ATOM 688 O O . ASP A 1 83 ? 20.776 6.910 -23.963 1.00 94.31 83 ASP A O 1
ATOM 692 N N . PHE A 1 84 ? 19.103 6.118 -25.227 1.00 91.50 84 PHE A N 1
ATOM 693 C CA . PHE A 1 84 ? 19.834 4.947 -25.690 1.00 91.50 84 PHE A CA 1
ATOM 694 C C . PHE A 1 84 ? 19.552 4.674 -27.169 1.00 91.50 84 PHE A C 1
ATOM 696 O O . PHE A 1 84 ? 18.507 5.021 -27.718 1.00 91.50 84 PHE A O 1
ATOM 703 N N . ARG A 1 85 ? 20.505 4.024 -27.840 1.00 89.88 85 ARG A N 1
ATOM 704 C CA . ARG A 1 85 ? 20.324 3.590 -29.228 1.00 89.88 85 ARG A CA 1
ATOM 705 C C . ARG A 1 85 ? 19.633 2.240 -29.231 1.00 89.88 85 ARG A C 1
ATOM 707 O O . ARG A 1 85 ? 20.196 1.266 -28.737 1.00 89.88 85 ARG A O 1
ATOM 714 N N . LYS A 1 86 ? 18.426 2.175 -29.783 1.00 87.69 86 LYS A N 1
ATOM 715 C CA . LYS A 1 86 ? 17.619 0.946 -29.802 1.00 87.69 86 LYS A CA 1
ATOM 716 C C . LYS A 1 86 ? 18.320 -0.195 -30.528 1.00 87.69 86 LYS A C 1
ATOM 718 O O . LYS A 1 86 ? 18.187 -1.345 -30.137 1.00 87.69 86 LYS A O 1
ATOM 723 N N . GLU A 1 87 ? 19.114 0.135 -31.539 1.00 88.81 87 GLU A N 1
ATOM 724 C CA . GLU A 1 87 ? 19.846 -0.818 -32.372 1.00 88.81 87 GLU A CA 1
ATOM 725 C C . GLU A 1 87 ? 20.931 -1.575 -31.592 1.00 88.81 87 GLU A C 1
ATOM 727 O O . GLU A 1 87 ? 21.346 -2.654 -32.013 1.00 88.81 87 GLU A O 1
ATOM 732 N N . ASP A 1 88 ? 21.374 -1.034 -30.451 1.00 90.31 88 ASP A N 1
ATOM 733 C CA . ASP A 1 88 ? 22.351 -1.684 -29.575 1.00 90.31 88 ASP A CA 1
ATOM 734 C C . ASP A 1 88 ? 21.707 -2.785 -28.696 1.00 90.31 88 ASP A C 1
ATOM 736 O O . ASP A 1 88 ? 22.423 -3.530 -28.022 1.00 90.31 88 ASP A O 1
ATOM 740 N N . TYR A 1 89 ? 20.372 -2.915 -28.697 1.00 87.69 89 TYR A N 1
ATOM 741 C CA . TYR A 1 89 ? 19.616 -3.795 -27.800 1.00 87.69 89 TYR A CA 1
ATOM 742 C C . TYR A 1 89 ? 18.520 -4.593 -28.526 1.00 87.69 89 TYR A C 1
ATOM 744 O O . TYR A 1 89 ? 18.111 -4.292 -29.642 1.00 87.69 89 TYR A O 1
ATOM 752 N N . GLN A 1 90 ? 17.993 -5.630 -27.868 1.00 90.31 90 GLN A N 1
ATOM 753 C CA . GLN A 1 90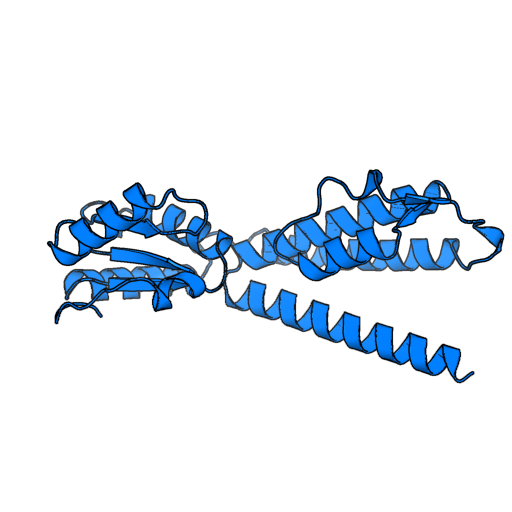 ? 16.827 -6.386 -28.348 1.00 90.31 90 GLN A CA 1
ATOM 754 C C . GLN A 1 90 ? 15.517 -5.681 -27.956 1.00 90.31 90 GLN A C 1
ATOM 756 O O . GLN A 1 90 ? 14.682 -6.260 -27.263 1.00 90.31 90 GLN A O 1
ATOM 761 N N . THR A 1 91 ? 15.352 -4.414 -28.352 1.00 90.69 91 THR A N 1
ATOM 762 C CA . THR A 1 91 ? 14.233 -3.569 -27.900 1.00 90.69 91 THR A CA 1
ATOM 763 C C . THR A 1 91 ? 12.868 -4.143 -28.274 1.00 90.69 91 THR A C 1
ATOM 765 O O . THR A 1 91 ? 11.985 -4.151 -27.426 1.00 90.69 91 THR A O 1
ATOM 768 N N . ASP A 1 92 ? 12.699 -4.692 -29.480 1.00 91.88 92 ASP A N 1
ATOM 769 C CA . ASP A 1 92 ? 11.415 -5.276 -29.904 1.00 91.88 92 ASP A CA 1
ATOM 770 C C . ASP A 1 92 ? 10.992 -6.445 -29.007 1.00 91.88 92 ASP A C 1
ATOM 772 O O . ASP A 1 92 ? 9.851 -6.510 -28.558 1.00 91.88 92 ASP A O 1
ATOM 776 N N . LYS A 1 93 ? 11.941 -7.329 -28.677 1.00 93.56 93 LYS A N 1
ATOM 777 C CA . LYS A 1 93 ? 11.698 -8.452 -27.769 1.00 93.56 93 LYS A CA 1
ATOM 778 C C . LYS A 1 93 ? 11.366 -7.968 -26.355 1.00 93.56 93 LYS A C 1
ATOM 780 O O . LYS A 1 93 ? 10.461 -8.497 -25.728 1.00 93.56 93 LYS A O 1
ATOM 785 N N . LEU A 1 94 ? 12.074 -6.950 -25.861 1.00 91.94 94 LEU A N 1
ATOM 786 C CA . LEU A 1 94 ? 11.792 -6.360 -24.551 1.00 91.94 94 LEU A CA 1
ATOM 787 C C . LEU A 1 94 ? 10.384 -5.748 -24.493 1.00 91.94 94 LEU A C 1
ATOM 789 O O . LEU A 1 94 ? 9.698 -5.893 -23.487 1.00 91.94 94 LEU A O 1
ATOM 793 N N . LEU A 1 95 ? 9.949 -5.073 -25.559 1.00 94.75 95 LEU A N 1
ATOM 794 C CA . LEU A 1 95 ? 8.598 -4.516 -25.648 1.00 94.75 95 LEU A CA 1
ATOM 795 C C . LEU A 1 95 ? 7.531 -5.622 -25.666 1.00 94.75 95 LEU A C 1
ATOM 797 O O . LEU A 1 95 ? 6.507 -5.469 -25.004 1.00 94.75 95 LEU A O 1
ATOM 801 N N . GLU A 1 96 ? 7.782 -6.732 -26.367 1.00 96.25 96 GLU A N 1
ATOM 802 C CA . GLU A 1 96 ? 6.912 -7.917 -26.359 1.00 96.25 96 GLU A CA 1
ATOM 803 C C . GLU A 1 96 ? 6.834 -8.564 -24.965 1.00 96.25 96 GLU A C 1
ATOM 805 O O . GLU A 1 96 ? 5.743 -8.873 -24.488 1.00 96.25 96 GLU A O 1
ATOM 810 N N . ASP A 1 97 ? 7.969 -8.716 -24.276 1.00 95.25 97 ASP A N 1
ATOM 811 C CA . ASP A 1 97 ? 8.017 -9.241 -22.907 1.00 95.25 97 ASP A CA 1
ATOM 812 C C . ASP A 1 97 ? 7.225 -8.336 -21.936 1.00 95.25 97 ASP A C 1
ATOM 814 O O . ASP A 1 97 ? 6.423 -8.832 -21.144 1.00 95.25 97 ASP A O 1
ATOM 818 N N . ILE A 1 98 ? 7.358 -7.006 -22.054 1.00 96.38 98 ILE A N 1
ATOM 819 C CA . ILE A 1 98 ? 6.568 -6.041 -21.267 1.00 96.38 98 ILE A CA 1
ATOM 820 C C . ILE A 1 98 ? 5.065 -6.167 -21.566 1.00 96.38 98 ILE A C 1
ATOM 822 O O . ILE A 1 98 ? 4.250 -6.085 -20.647 1.00 96.38 98 ILE A O 1
ATOM 826 N N . ASP A 1 99 ? 4.673 -6.377 -22.824 1.00 98.00 99 ASP A N 1
ATOM 827 C CA . ASP A 1 99 ? 3.266 -6.573 -23.195 1.00 98.00 99 ASP A CA 1
ATOM 828 C C . ASP A 1 99 ? 2.670 -7.857 -22.609 1.00 98.00 99 ASP A C 1
ATOM 830 O O . ASP A 1 99 ? 1.512 -7.868 -22.170 1.00 98.00 99 ASP A O 1
ATOM 834 N N . ASN A 1 100 ? 3.466 -8.925 -22.549 1.00 97.50 100 ASN A N 1
ATOM 835 C CA . ASN A 1 100 ? 3.077 -10.162 -21.882 1.00 97.50 100 ASN A CA 1
ATOM 836 C C . ASN A 1 100 ? 2.871 -9.936 -20.377 1.00 97.50 100 ASN A C 1
ATOM 838 O O . ASN A 1 100 ? 1.841 -10.345 -19.837 1.00 97.50 100 ASN A O 1
ATOM 842 N N . ASP A 1 101 ? 3.791 -9.230 -19.713 1.00 96.00 101 ASP A N 1
ATOM 843 C CA . ASP A 1 101 ? 3.676 -8.903 -18.286 1.00 96.00 101 ASP A CA 1
ATOM 844 C C . ASP A 1 101 ? 2.452 -8.024 -17.992 1.00 96.00 101 ASP A C 1
ATOM 846 O O . ASP A 1 101 ? 1.699 -8.305 -17.055 1.00 96.00 101 ASP A O 1
ATOM 850 N N . ILE A 1 102 ? 2.196 -6.998 -18.814 1.00 98.25 102 ILE A N 1
ATOM 851 C CA . ILE A 1 102 ? 0.991 -6.159 -18.706 1.00 98.25 102 ILE A CA 1
ATOM 852 C C . ILE A 1 102 ? -0.267 -7.022 -18.829 1.00 98.25 102 ILE A C 1
ATOM 854 O O . ILE A 1 102 ? -1.157 -6.921 -17.987 1.00 98.25 102 ILE A O 1
ATOM 858 N N . SER A 1 103 ? -0.325 -7.905 -19.829 1.00 98.25 103 SER A N 1
ATOM 859 C CA . 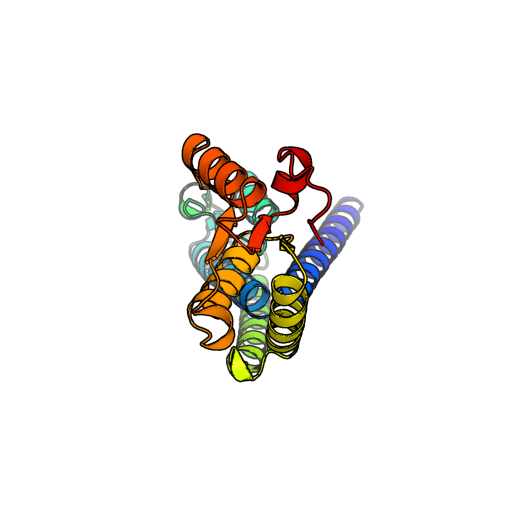SER A 1 103 ? -1.484 -8.775 -20.061 1.00 98.25 103 SER A CA 1
ATOM 860 C C . SER A 1 103 ? -1.748 -9.710 -18.875 1.00 98.25 103 SER A C 1
ATOM 862 O O . SER A 1 103 ? -2.892 -9.852 -18.438 1.00 98.25 103 SER A O 1
ATOM 864 N N . LEU A 1 104 ? -0.696 -10.309 -18.309 1.00 96.88 104 LEU A N 1
ATOM 865 C CA . LEU A 1 104 ? -0.793 -11.171 -17.127 1.00 96.88 104 LEU A CA 1
ATOM 866 C C . LEU A 1 104 ? -1.273 -10.396 -15.894 1.00 96.88 104 LEU A C 1
ATOM 868 O O . LEU A 1 104 ? -2.138 -10.869 -15.154 1.00 96.88 104 LEU A O 1
ATOM 872 N N . LEU A 1 105 ? -0.731 -9.201 -15.660 1.00 95.81 105 LEU A N 1
ATOM 873 C CA . LEU A 1 105 ? -1.128 -8.363 -14.530 1.00 95.81 105 LEU A CA 1
ATOM 874 C C . LEU A 1 105 ? -2.558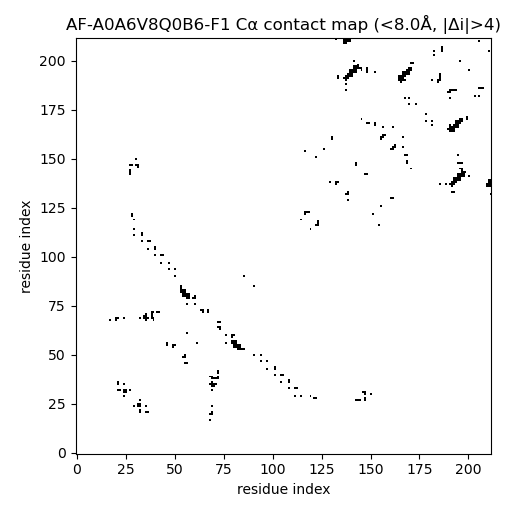 -7.830 -14.674 1.00 95.81 105 LEU A C 1
ATOM 876 O O . LEU A 1 105 ? -3.277 -7.790 -13.675 1.00 95.81 105 LEU A O 1
ATOM 880 N N . ASP A 1 106 ? -2.990 -7.471 -15.884 1.00 97.56 106 ASP A N 1
ATOM 881 C CA . ASP A 1 106 ? -4.378 -7.092 -16.170 1.00 97.56 106 ASP A CA 1
ATOM 882 C C . ASP A 1 106 ? -5.329 -8.280 -15.933 1.00 97.56 106 ASP A C 1
ATOM 884 O O . ASP A 1 106 ? -6.403 -8.096 -15.358 1.00 97.56 106 ASP A O 1
ATOM 888 N N . GLU A 1 107 ? -4.934 -9.513 -16.275 1.00 96.75 107 GLU A N 1
ATOM 889 C CA . GLU A 1 107 ? -5.721 -10.713 -15.961 1.00 96.75 107 GLU A CA 1
ATOM 890 C C . GLU A 1 107 ? -5.851 -10.928 -14.445 1.00 96.75 107 GLU A C 1
ATOM 892 O O . GLU A 1 107 ? -6.955 -11.153 -13.935 1.00 96.75 107 GLU A O 1
ATOM 897 N N . ILE A 1 108 ? -4.742 -10.833 -13.703 1.00 94.50 108 ILE A N 1
ATOM 898 C CA . ILE A 1 108 ? -4.761 -10.940 -12.237 1.00 94.50 108 ILE A CA 1
ATOM 899 C C . ILE A 1 108 ? -5.657 -9.846 -11.653 1.00 94.50 108 ILE A C 1
ATOM 901 O O . ILE A 1 108 ? -6.501 -10.143 -10.804 1.00 94.50 108 ILE A O 1
ATOM 905 N N . LEU A 1 109 ? -5.506 -8.603 -12.122 1.00 95.06 109 LEU A N 1
ATOM 906 C CA . LEU A 1 109 ? -6.321 -7.474 -11.690 1.00 95.06 109 LEU A CA 1
ATOM 907 C C . LEU A 1 109 ? -7.804 -7.727 -11.974 1.00 95.06 109 LEU A C 1
ATOM 909 O O . LEU A 1 109 ? -8.630 -7.504 -11.093 1.00 95.06 109 LEU A O 1
ATOM 913 N N . GLY A 1 110 ? -8.138 -8.257 -13.152 1.00 94.81 110 GLY A N 1
ATOM 914 C CA . GLY A 1 110 ? -9.492 -8.655 -13.528 1.00 94.81 110 GLY A CA 1
ATOM 915 C C . GLY A 1 110 ? -10.088 -9.664 -12.548 1.00 94.81 110 GLY A C 1
ATOM 916 O O . GLY A 1 110 ? -11.181 -9.437 -12.030 1.00 94.81 110 GLY A O 1
ATOM 917 N N . ARG A 1 111 ? -9.338 -10.717 -12.197 1.00 92.06 111 ARG A N 1
ATOM 918 C CA . ARG A 1 111 ? -9.772 -11.749 -11.235 1.00 92.06 111 ARG A CA 1
ATOM 919 C C . ARG A 1 111 ? -10.042 -11.198 -9.832 1.00 92.06 111 ARG A C 1
ATOM 921 O O . ARG A 1 111 ? -10.951 -11.680 -9.166 1.00 92.06 111 ARG A O 1
ATOM 928 N N . ILE A 1 112 ? -9.271 -10.208 -9.374 1.00 91.19 112 ILE A N 1
ATOM 929 C CA . ILE A 1 112 ? -9.424 -9.628 -8.024 1.00 91.19 112 ILE A CA 1
ATOM 930 C C . ILE A 1 112 ? -10.288 -8.362 -7.988 1.00 91.19 112 ILE A C 1
ATOM 932 O O . ILE A 1 112 ? -10.617 -7.874 -6.907 1.00 91.19 112 ILE A O 1
ATOM 936 N N . SER A 1 113 ? -10.618 -7.778 -9.141 1.00 86.38 113 SER A N 1
ATOM 937 C CA . SER A 1 113 ? -11.398 -6.536 -9.230 1.00 86.38 113 SER A CA 1
ATOM 938 C C . SER A 1 113 ? -12.829 -6.706 -8.726 1.00 86.38 113 SER A C 1
ATOM 940 O O . SER A 1 113 ? -13.370 -5.768 -8.151 1.00 86.38 113 SER A O 1
ATOM 942 N N . GLY A 1 114 ? -13.394 -7.907 -8.887 1.00 84.00 114 GLY A N 1
ATOM 943 C CA . GLY A 1 114 ? -14.744 -8.239 -8.441 1.00 84.00 114 GLY A CA 1
ATOM 944 C C . GLY A 1 114 ? -14.889 -8.438 -6.935 1.00 84.00 114 GLY A C 1
ATOM 945 O O . GLY A 1 114 ? -16.005 -8.341 -6.460 1.00 84.00 114 GLY A O 1
ATOM 946 N N . ILE A 1 115 ? -13.791 -8.662 -6.197 1.00 87.12 115 ILE A N 1
ATOM 947 C CA . ILE A 1 115 ? -13.838 -8.889 -4.744 1.00 87.12 115 ILE A CA 1
ATOM 948 C C . ILE A 1 115 ? -14.198 -7.573 -4.051 1.00 87.12 115 ILE A C 1
ATOM 950 O O . ILE A 1 115 ? -13.343 -6.682 -3.909 1.00 87.12 115 ILE A O 1
ATOM 954 N N . THR A 1 116 ? -15.458 -7.456 -3.647 1.00 88.12 116 THR A N 1
ATOM 955 C CA . THR A 1 116 ? -15.970 -6.315 -2.883 1.00 88.12 116 THR A CA 1
ATOM 956 C C . THR A 1 116 ? -15.666 -6.484 -1.389 1.00 88.12 116 THR A C 1
ATOM 958 O O . THR A 1 116 ? -15.290 -7.580 -0.962 1.00 88.12 116 THR A O 1
ATOM 961 N N . PRO A 1 117 ? -15.781 -5.427 -0.564 1.00 87.31 117 PRO A N 1
ATOM 962 C CA . PRO A 1 117 ? -15.606 -5.559 0.883 1.00 87.31 117 PRO A CA 1
ATOM 963 C C . PRO A 1 117 ? -16.511 -6.626 1.516 1.00 87.31 117 PRO A C 1
ATOM 965 O O . PRO A 1 117 ? -16.081 -7.344 2.412 1.00 87.31 117 PRO A O 1
ATOM 968 N N . GLU A 1 118 ? -17.729 -6.795 0.996 1.00 87.06 118 GLU A N 1
ATOM 969 C CA . GLU A 1 118 ? -18.695 -7.804 1.446 1.00 87.06 118 GLU A CA 1
ATOM 970 C C . GLU A 1 118 ? -18.277 -9.244 1.106 1.00 87.06 118 GLU A C 1
ATOM 972 O O . GLU A 1 118 ? -18.840 -10.194 1.646 1.00 87.06 118 GLU A O 1
ATOM 977 N N . GLU A 1 119 ? -17.300 -9.420 0.216 1.00 87.75 119 GLU A N 1
ATOM 978 C CA . GLU A 1 119 ? -16.732 -10.714 -0.173 1.00 87.75 119 GLU A CA 1
ATOM 979 C C . GLU A 1 119 ? -15.319 -10.931 0.403 1.00 87.75 119 GLU A C 1
ATOM 981 O O . GLU A 1 119 ? -14.749 -12.020 0.275 1.00 87.75 119 GLU A O 1
ATOM 986 N N . ASP A 1 120 ? -14.733 -9.921 1.057 1.00 90.19 120 ASP A N 1
ATOM 987 C CA . ASP A 1 120 ? -13.417 -10.020 1.687 1.00 90.19 120 ASP A CA 1
ATOM 988 C C . ASP A 1 120 ? -13.531 -10.738 3.039 1.00 90.19 120 ASP A C 1
ATOM 990 O O . ASP A 1 120 ? -13.716 -10.135 4.095 1.00 90.19 120 ASP A O 1
ATOM 994 N N . ALA A 1 121 ? -13.366 -12.061 3.011 1.00 90.69 121 ALA A N 1
ATOM 995 C CA . ALA A 1 121 ? -13.401 -12.905 4.204 1.00 90.69 121 ALA A CA 1
ATOM 996 C C . ALA A 1 121 ? -12.445 -12.445 5.323 1.00 90.69 121 ALA A C 1
ATOM 998 O O . ALA A 1 121 ? -12.751 -12.647 6.497 1.00 90.69 121 ALA A O 1
ATOM 999 N N . LYS A 1 122 ? -11.299 -11.826 4.992 1.00 91.69 122 LYS A N 1
ATOM 1000 C CA . LYS A 1 122 ? -10.366 -11.317 6.006 1.00 91.69 122 LYS A CA 1
ATOM 1001 C C . LYS A 1 122 ? -10.926 -10.063 6.674 1.00 91.69 122 LYS A C 1
ATOM 1003 O O . LYS A 1 122 ? -10.799 -9.929 7.889 1.00 91.69 122 LYS A O 1
ATOM 1008 N N . LEU A 1 123 ? -11.523 -9.161 5.896 1.00 93.69 123 LEU A N 1
ATOM 1009 C CA . LEU A 1 123 ? -12.180 -7.967 6.421 1.00 93.69 123 LEU A CA 1
ATOM 1010 C C . LEU A 1 123 ? -13.380 -8.337 7.299 1.00 93.69 123 LEU A C 1
ATOM 1012 O O . LEU A 1 123 ? -13.482 -7.835 8.412 1.00 93.69 123 LEU A O 1
ATOM 1016 N N . LEU A 1 124 ? -14.242 -9.243 6.835 1.00 93.44 124 LEU A N 1
ATOM 1017 C CA . LEU A 1 124 ? -15.425 -9.671 7.589 1.00 93.44 124 LEU A CA 1
ATOM 1018 C C . LEU A 1 124 ? -15.049 -10.301 8.939 1.00 93.44 124 LEU A C 1
ATOM 1020 O O . LEU A 1 124 ? -15.589 -9.917 9.974 1.00 93.44 124 LEU A O 1
ATOM 1024 N N . GLU A 1 125 ? -14.073 -11.214 8.946 1.00 94.50 125 GLU A N 1
ATOM 1025 C CA . GLU A 1 125 ? -13.559 -11.829 10.178 1.00 94.50 125 GLU A CA 1
ATOM 1026 C C . GLU A 1 125 ? -12.917 -10.787 11.108 1.00 94.50 125 GLU A C 1
ATOM 1028 O O . GLU A 1 125 ? -13.063 -10.862 12.329 1.00 94.50 125 GLU A O 1
ATOM 1033 N N . LEU A 1 126 ? -12.205 -9.802 10.547 1.00 93.69 126 LEU A N 1
ATOM 1034 C CA . LEU A 1 126 ? -11.640 -8.700 11.321 1.00 93.69 126 LEU A CA 1
ATOM 1035 C C . LEU A 1 126 ? -12.739 -7.868 11.984 1.00 93.69 126 LEU A C 1
ATOM 1037 O O . LEU A 1 126 ? -12.602 -7.549 13.161 1.00 93.69 126 LEU A O 1
ATOM 1041 N N . GLU A 1 127 ? -13.808 -7.520 11.266 1.00 94.06 127 GLU A N 1
ATOM 1042 C CA . GLU A 1 127 ? -14.926 -6.775 11.844 1.00 94.06 127 GLU A CA 1
ATOM 1043 C C . GLU A 1 127 ? -15.598 -7.547 12.980 1.00 94.06 127 GLU A C 1
ATOM 1045 O O . GLU A 1 127 ? -15.877 -6.976 14.035 1.00 94.06 127 GLU A O 1
ATOM 1050 N N . ASP A 1 128 ? -15.849 -8.840 12.785 1.00 93.50 128 ASP A N 1
ATOM 1051 C CA . ASP A 1 128 ? -16.507 -9.668 13.794 1.00 93.50 128 ASP A CA 1
ATOM 1052 C C . ASP A 1 128 ? -15.653 -9.764 15.065 1.00 93.50 128 ASP A C 1
ATOM 1054 O O . ASP A 1 128 ? -16.144 -9.502 16.167 1.00 93.50 128 ASP A O 1
ATOM 1058 N N . ARG A 1 129 ? -14.345 -10.015 14.916 1.00 93.38 129 ARG A N 1
ATOM 1059 C CA . ARG A 1 129 ? -13.399 -10.009 16.042 1.00 93.38 129 ARG A CA 1
ATOM 1060 C C . ARG A 1 129 ? -13.292 -8.646 16.699 1.00 93.38 129 ARG A C 1
ATOM 1062 O O . ARG A 1 129 ? -13.307 -8.560 17.922 1.00 93.38 129 ARG A O 1
ATOM 1069 N N . LEU A 1 130 ? -13.176 -7.579 15.911 1.00 93.50 130 LEU A N 1
ATOM 1070 C CA . LEU A 1 130 ? -13.066 -6.227 16.441 1.00 93.50 130 LEU A CA 1
ATOM 1071 C C . LEU A 1 130 ? -14.303 -5.883 17.266 1.00 93.50 130 LEU A C 1
ATOM 1073 O O . LEU A 1 130 ? -14.151 -5.382 18.372 1.00 93.50 130 LEU A O 1
ATOM 1077 N N . SER A 1 131 ? -15.502 -6.208 16.773 1.00 91.94 131 SER A N 1
ATOM 1078 C CA . SER A 1 131 ? -16.766 -5.986 17.481 1.00 91.94 131 SER A CA 1
ATOM 1079 C C . SER A 1 131 ? -16.840 -6.749 18.806 1.00 91.94 131 SER A C 1
ATOM 1081 O O . SER A 1 131 ? -17.377 -6.225 19.785 1.00 91.94 131 SER A O 1
ATOM 1083 N N . GLU A 1 132 ? -16.324 -7.976 18.861 1.00 91.31 132 GLU A N 1
ATOM 1084 C CA . GLU A 1 132 ? -16.249 -8.753 20.101 1.00 91.31 132 GLU A CA 1
ATOM 1085 C C . GLU A 1 132 ? -15.257 -8.126 21.088 1.00 91.31 132 GLU A C 1
ATOM 1087 O O . GLU A 1 132 ? -15.581 -7.916 22.258 1.00 91.31 132 GLU A O 1
ATOM 1092 N N . LEU A 1 133 ? -14.060 -7.780 20.617 1.00 91.56 133 LEU A N 1
ATOM 1093 C CA . LEU A 1 133 ? -12.982 -7.263 21.456 1.00 91.56 133 LEU A CA 1
ATOM 1094 C C . LEU A 1 133 ? -13.317 -5.885 22.045 1.00 91.56 133 LEU A C 1
ATOM 1096 O O . LEU A 1 133 ? -13.181 -5.694 23.251 1.00 91.56 133 LEU A O 1
ATOM 1100 N N . VAL A 1 134 ? -13.845 -4.957 21.237 1.00 89.25 134 VAL A N 1
ATOM 1101 C CA . VAL A 1 134 ? -14.248 -3.613 21.706 1.00 89.25 134 VAL A CA 1
ATOM 1102 C C . VAL A 1 134 ? -15.430 -3.649 22.677 1.00 89.25 134 VAL A C 1
ATOM 1104 O O . VAL A 1 134 ? -15.632 -2.714 23.446 1.00 89.25 134 VAL A O 1
ATOM 1107 N N . SER A 1 135 ? -16.221 -4.728 22.664 1.00 84.75 135 SER A N 1
ATOM 1108 C CA . SER A 1 135 ? -17.287 -4.940 23.652 1.00 84.75 135 SER A CA 1
ATOM 1109 C C . SER A 1 135 ? -16.737 -5.378 25.015 1.00 84.75 135 SER A C 1
ATOM 1111 O O . SER A 1 135 ? -17.423 -5.229 26.026 1.00 84.75 135 SER A O 1
ATOM 1113 N N . ASN A 1 136 ? -15.511 -5.907 25.048 1.00 84.75 136 ASN A N 1
ATOM 1114 C CA . ASN A 1 136 ? -14.852 -6.442 26.240 1.00 84.75 136 ASN A CA 1
ATOM 1115 C C . ASN A 1 136 ? -13.760 -5.520 26.806 1.00 84.75 136 ASN A C 1
ATOM 1117 O O . ASN A 1 136 ? -13.249 -5.784 27.894 1.00 84.75 136 ASN A O 1
ATOM 1121 N N . GLY A 1 137 ? -13.393 -4.456 26.094 1.00 86.88 137 GLY A N 1
ATOM 1122 C CA . GLY A 1 137 ? -12.323 -3.555 26.497 1.00 86.88 137 GLY A CA 1
ATOM 1123 C C . GLY A 1 137 ? -11.908 -2.620 25.373 1.00 86.88 137 GLY A C 1
ATOM 1124 O O . GLY A 1 137 ? -12.617 -2.450 24.384 1.00 86.88 137 GLY A O 1
ATOM 1125 N N . GLN A 1 138 ? -10.747 -1.999 25.541 1.00 90.56 138 GLN A N 1
ATOM 1126 C CA . GLN A 1 138 ? -10.174 -1.137 24.521 1.00 90.56 138 GLN A CA 1
ATOM 1127 C C . GLN A 1 138 ? -9.263 -1.954 23.616 1.00 90.56 138 GLN A C 1
ATOM 1129 O O . GLN A 1 138 ? -8.546 -2.828 24.094 1.00 90.56 138 GLN A O 1
ATOM 1134 N N . VAL A 1 139 ? -9.277 -1.678 22.315 1.00 92.50 139 VAL A N 1
ATOM 1135 C CA . VAL A 1 139 ? -8.566 -2.510 21.332 1.00 92.50 139 VAL A CA 1
ATOM 1136 C C . VAL A 1 139 ? -7.582 -1.680 20.535 1.00 92.50 139 VAL A C 1
ATOM 1138 O O . VAL A 1 139 ? -7.913 -0.579 20.087 1.00 92.50 139 VAL A O 1
ATOM 1141 N N . VAL A 1 140 ? -6.392 -2.233 20.298 1.00 91.12 140 VAL A N 1
ATOM 1142 C CA . VAL A 1 140 ? -5.452 -1.670 19.326 1.00 91.12 140 VAL A CA 1
ATOM 1143 C C . VAL A 1 140 ? -5.249 -2.642 18.170 1.00 91.12 140 VAL A C 1
ATOM 1145 O O . VAL A 1 140 ? -4.799 -3.768 18.348 1.00 91.12 140 VAL A O 1
ATOM 1148 N N . VAL A 1 141 ? -5.562 -2.194 16.955 1.00 91.56 141 VAL A N 1
ATOM 1149 C CA . VAL A 1 141 ? -5.336 -2.959 15.726 1.00 91.56 141 VAL A CA 1
ATOM 1150 C C . VAL A 1 141 ? -4.087 -2.436 15.042 1.00 91.56 141 VAL A C 1
ATOM 1152 O O . VAL A 1 141 ? -4.023 -1.269 14.652 1.00 91.56 141 VAL A O 1
ATOM 1155 N N . PHE A 1 142 ? -3.114 -3.316 14.838 1.00 90.44 142 PHE A N 1
ATOM 1156 C CA . PHE A 1 142 ? -1.922 -2.996 14.069 1.00 90.44 142 PHE A CA 1
ATOM 1157 C C . PHE A 1 142 ? -2.001 -3.546 12.648 1.00 90.44 142 PHE A C 1
ATOM 1159 O O . PHE A 1 142 ? -2.515 -4.636 12.390 1.00 90.44 142 PHE A O 1
ATOM 1166 N N . THR A 1 143 ? -1.491 -2.759 11.710 1.00 89.38 143 THR A N 1
ATOM 1167 C CA . THR A 1 143 ? -1.389 -3.103 10.295 1.00 89.38 143 THR A CA 1
ATOM 1168 C C . THR A 1 143 ? 0.039 -2.870 9.824 1.00 89.38 143 THR A C 1
ATOM 1170 O O . THR A 1 143 ? 0.718 -1.953 10.280 1.00 89.38 143 THR A O 1
ATOM 1173 N N . TYR A 1 144 ? 0.505 -3.657 8.860 1.00 84.75 144 TYR A N 1
ATOM 1174 C CA . TYR A 1 144 ? 1.852 -3.446 8.332 1.00 84.75 144 TYR A CA 1
ATOM 1175 C C . TYR A 1 144 ? 1.924 -2.214 7.413 1.00 84.75 144 TYR A C 1
ATOM 1177 O O . TYR A 1 144 ? 2.889 -1.456 7.455 1.00 84.75 144 TYR A O 1
ATOM 1185 N N . TYR A 1 145 ? 0.890 -1.989 6.591 1.00 86.44 145 TYR A N 1
ATOM 1186 C CA . TYR A 1 145 ? 0.876 -0.941 5.566 1.00 86.44 145 TYR A CA 1
ATOM 1187 C C . TYR A 1 145 ? -0.174 0.142 5.837 1.00 86.44 145 TYR A C 1
ATOM 1189 O O . TYR A 1 145 ? -1.320 -0.156 6.178 1.00 86.44 145 TYR A O 1
ATOM 1197 N N . ALA A 1 146 ? 0.190 1.401 5.580 1.00 87.44 146 ALA A N 1
ATOM 1198 C CA . ALA A 1 146 ? -0.678 2.561 5.799 1.00 87.44 146 ALA A CA 1
ATOM 1199 C C . ALA A 1 146 ? -1.961 2.545 4.954 1.00 87.44 146 ALA A C 1
ATOM 1201 O O . ALA A 1 146 ? -3.005 2.992 5.408 1.00 87.44 146 ALA A O 1
ATOM 1202 N N . ASP A 1 147 ? -1.917 2.004 3.742 1.00 88.75 147 ASP A N 1
ATOM 1203 C CA . ASP A 1 147 ? -3.111 1.908 2.902 1.00 88.75 147 ASP A CA 1
ATOM 1204 C C . ASP A 1 147 ? -4.070 0.795 3.352 1.00 88.75 147 ASP A C 1
ATOM 1206 O O . ASP A 1 147 ? -5.269 0.884 3.120 1.00 88.75 147 ASP A O 1
ATOM 1210 N N . THR A 1 148 ? -3.559 -0.235 4.033 1.00 91.69 148 THR A N 1
ATOM 1211 C CA . THR A 1 148 ? -4.395 -1.239 4.696 1.00 91.69 148 THR A CA 1
ATOM 1212 C C . THR A 1 148 ? -5.062 -0.639 5.926 1.00 91.69 148 THR A C 1
ATOM 1214 O O . THR A 1 148 ? -6.247 -0.877 6.132 1.00 91.69 148 THR A O 1
ATOM 1217 N N . LEU A 1 149 ? -4.334 0.177 6.699 1.00 93.31 149 LEU A N 1
ATOM 1218 C CA . LEU A 1 149 ? -4.914 0.975 7.780 1.00 93.31 149 LEU A CA 1
ATOM 1219 C C . LEU A 1 149 ? -6.043 1.871 7.264 1.00 93.31 149 LEU A C 1
ATOM 1221 O O . LEU A 1 149 ? -7.131 1.858 7.829 1.00 93.31 149 LEU A O 1
ATOM 1225 N N . ASP A 1 150 ? -5.780 2.640 6.205 1.00 92.44 150 ASP A N 1
ATOM 1226 C CA . ASP A 1 150 ? -6.766 3.548 5.621 1.00 92.44 150 ASP A CA 1
ATOM 1227 C C . ASP A 1 150 ? -8.006 2.780 5.147 1.00 92.44 150 ASP A C 1
ATOM 1229 O O . ASP A 1 150 ? -9.116 3.136 5.535 1.00 92.44 150 ASP A O 1
ATOM 1233 N N . TYR A 1 151 ? -7.809 1.681 4.411 1.00 93.94 151 TYR A N 1
ATOM 1234 C CA . TYR A 1 151 ? -8.893 0.833 3.920 1.00 93.94 151 TYR A CA 1
ATOM 1235 C C . TYR A 1 151 ? -9.749 0.249 5.051 1.00 93.94 151 TYR A C 1
ATOM 1237 O O . TYR A 1 151 ? -10.962 0.424 5.049 1.00 93.94 151 TYR A O 1
ATOM 1245 N N . ILE A 1 152 ? -9.140 -0.420 6.035 1.00 94.75 152 ILE A N 1
ATOM 1246 C CA . ILE A 1 152 ? -9.881 -1.039 7.147 1.00 94.75 152 ILE A CA 1
ATOM 1247 C C . ILE A 1 152 ? -10.627 0.025 7.953 1.00 94.75 152 ILE A C 1
ATOM 1249 O O . ILE A 1 152 ? -11.782 -0.183 8.316 1.00 94.75 152 ILE A O 1
ATOM 1253 N N . PHE A 1 153 ? -9.983 1.162 8.223 1.00 95.50 153 PHE A N 1
ATOM 1254 C CA . PHE A 1 153 ? -10.605 2.249 8.969 1.00 95.50 153 PHE A CA 1
ATOM 1255 C C . PHE A 1 153 ? -11.839 2.801 8.251 1.00 95.50 153 PHE A C 1
ATOM 1257 O O . PHE A 1 153 ? -12.859 3.027 8.896 1.00 95.50 153 PHE A O 1
ATOM 1264 N N . GLU A 1 154 ? -11.767 2.988 6.930 1.00 95.19 154 GLU A N 1
ATOM 1265 C CA . GLU A 1 154 ? -12.916 3.406 6.120 1.00 95.19 154 GLU A CA 1
ATOM 1266 C C . GLU A 1 154 ? -14.064 2.392 6.212 1.00 95.19 154 GLU A C 1
ATOM 1268 O O . GLU A 1 154 ? -15.191 2.783 6.505 1.00 95.19 154 GLU A O 1
ATOM 1273 N N . GLN A 1 155 ? -13.779 1.094 6.069 1.00 95.31 155 GLN A N 1
ATOM 1274 C CA . GLN A 1 155 ? -14.809 0.048 6.149 1.00 95.31 155 GLN A CA 1
ATOM 1275 C C . GLN A 1 155 ? -15.463 -0.031 7.535 1.00 95.31 155 GLN A C 1
ATOM 1277 O O . GLN A 1 155 ? -16.685 -0.095 7.654 1.00 95.31 155 GLN A O 1
ATOM 1282 N N . VAL A 1 156 ? -14.665 0.070 8.599 1.00 94.06 156 VAL A N 1
ATOM 1283 C CA . VAL A 1 156 ? -15.174 0.086 9.977 1.00 94.06 156 VAL A CA 1
ATOM 1284 C C . VAL A 1 156 ? -16.006 1.339 10.259 1.00 94.06 156 VAL A C 1
ATOM 1286 O O . VAL A 1 156 ? -17.027 1.245 10.938 1.00 94.06 156 VAL A O 1
ATOM 1289 N N . ALA A 1 157 ? -15.618 2.500 9.726 1.00 92.69 157 ALA A N 1
ATOM 1290 C CA . ALA A 1 157 ? -16.373 3.741 9.885 1.00 92.69 157 ALA A CA 1
ATOM 1291 C C . ALA A 1 157 ? -17.730 3.719 9.154 1.00 92.69 157 ALA A C 1
ATOM 1293 O O . ALA A 1 157 ? -18.680 4.357 9.610 1.00 92.69 157 ALA A O 1
ATOM 1294 N N . GLU A 1 158 ? -17.828 2.992 8.038 1.00 92.75 158 GLU A N 1
ATOM 1295 C CA . GLU A 1 158 ? -19.063 2.822 7.259 1.00 92.75 158 GLU A CA 1
ATOM 1296 C C . GLU A 1 158 ? -19.983 1.719 7.813 1.00 92.75 158 GLU A C 1
ATOM 1298 O O . GLU A 1 158 ? -21.184 1.704 7.532 1.00 92.75 158 GLU A O 1
ATOM 1303 N N . SER A 1 159 ? -19.451 0.810 8.629 1.00 92.44 159 SER A N 1
ATOM 1304 C CA . SER A 1 159 ? -20.181 -0.343 9.149 1.00 92.44 159 SER A CA 1
ATOM 1305 C C . SER A 1 159 ? -21.095 0.016 10.330 1.00 92.44 159 SER A C 1
ATOM 1307 O O . SER A 1 159 ? -20.677 0.536 11.369 1.00 92.44 159 SER A O 1
ATOM 1309 N N . GLU A 1 160 ? -22.382 -0.337 10.216 1.00 90.19 160 GLU A N 1
ATOM 1310 C CA . GLU A 1 160 ? -23.388 -0.098 11.266 1.00 90.19 160 GLU A CA 1
ATOM 1311 C C . GLU A 1 160 ? -23.044 -0.798 12.596 1.00 90.19 160 GLU A C 1
ATOM 1313 O O . GLU A 1 160 ? -23.512 -0.361 13.652 1.00 90.19 160 GLU A O 1
ATOM 1318 N N . LYS A 1 161 ? -22.190 -1.837 12.575 1.00 89.69 161 LYS A N 1
ATOM 1319 C CA . LYS A 1 161 ? -21.692 -2.526 13.781 1.00 89.69 161 LYS A CA 1
ATOM 1320 C C . LYS A 1 161 ? -20.959 -1.569 14.725 1.00 89.69 161 LYS A C 1
ATOM 1322 O O . LYS A 1 161 ? -21.088 -1.689 15.942 1.00 89.69 161 LYS A O 1
ATOM 1327 N N . PHE A 1 162 ? -20.234 -0.592 14.177 1.00 93.38 162 PHE A N 1
ATOM 1328 C CA . PHE A 1 162 ? -19.349 0.288 14.943 1.00 93.38 162 PHE A CA 1
ATOM 1329 C C . PHE A 1 162 ? -19.894 1.700 15.130 1.00 93.38 162 PHE A C 1
ATOM 1331 O O . PHE A 1 162 ? -19.269 2.512 15.800 1.00 93.38 162 PHE A O 1
ATOM 1338 N N . ARG A 1 163 ? -21.096 2.004 14.631 1.00 90.94 163 ARG A N 1
ATOM 1339 C CA . ARG A 1 163 ? -21.681 3.356 14.657 1.00 90.94 163 ARG A CA 1
ATOM 1340 C C . ARG A 1 163 ? -21.803 3.988 16.054 1.00 90.94 163 ARG A C 1
ATOM 1342 O O . ARG A 1 163 ? -21.895 5.207 16.179 1.00 90.94 163 ARG A O 1
ATOM 1349 N N . ARG A 1 164 ? -21.871 3.170 17.108 1.00 90.44 164 ARG A N 1
ATOM 1350 C CA . ARG A 1 164 ? -21.944 3.625 18.513 1.00 90.44 164 ARG A CA 1
ATOM 1351 C C . ARG A 1 164 ? -20.592 3.641 19.221 1.00 90.44 164 ARG A C 1
ATOM 1353 O O . ARG A 1 164 ? -20.540 4.009 20.390 1.00 90.44 164 ARG A O 1
ATOM 1360 N N . LEU A 1 165 ? -19.541 3.209 18.540 1.00 91.25 165 LEU A N 1
ATOM 1361 C CA . LEU A 1 165 ? -18.192 3.112 19.060 1.00 91.25 165 LEU A CA 1
ATOM 1362 C C . LEU A 1 165 ? -17.352 4.217 18.444 1.00 91.25 165 LEU A C 1
ATOM 1364 O O . LEU A 1 165 ? -17.514 4.585 17.281 1.00 91.25 165 LEU A O 1
ATOM 1368 N N . ARG A 1 166 ? -16.425 4.738 19.235 1.00 93.62 166 ARG A N 1
ATOM 1369 C CA . ARG A 1 166 ? -15.425 5.667 18.754 1.00 93.62 166 ARG A CA 1
ATOM 1370 C C . ARG A 1 166 ? -14.146 4.898 18.474 1.00 93.62 166 ARG A C 1
ATOM 1372 O O . ARG A 1 166 ? -13.444 4.478 19.394 1.00 93.62 166 ARG A O 1
ATOM 1379 N N . ILE A 1 167 ? -13.876 4.711 17.189 1.00 94.56 167 ILE A N 1
ATOM 1380 C CA . ILE A 1 167 ? -12.663 4.081 16.677 1.00 94.56 167 ILE A CA 1
ATOM 1381 C C . ILE A 1 167 ? -11.891 5.146 15.905 1.00 94.56 167 ILE A C 1
ATOM 1383 O O . ILE A 1 167 ? -12.464 5.848 15.076 1.00 94.56 167 ILE A O 1
ATOM 1387 N N . GLU A 1 168 ? -10.602 5.284 16.191 1.00 94.94 168 GLU A N 1
ATOM 1388 C CA . GLU A 1 168 ? -9.727 6.289 15.583 1.00 94.94 168 GLU A CA 1
ATOM 1389 C C . GLU A 1 168 ? -8.546 5.612 14.878 1.00 94.94 168 GLU A C 1
ATOM 1391 O O . GLU A 1 168 ? -8.127 4.516 15.253 1.00 94.94 168 GLU A O 1
ATOM 1396 N N . LYS A 1 169 ? -7.967 6.276 13.871 1.00 93.94 169 LYS A N 1
ATOM 1397 C CA . LYS A 1 169 ? -6.711 5.832 13.247 1.00 93.94 169 LYS A CA 1
ATOM 1398 C C . LYS A 1 169 ? -5.549 6.745 13.595 1.00 93.94 169 LYS A C 1
ATOM 1400 O O . LYS A 1 169 ? -5.704 7.961 13.692 1.00 93.94 169 LYS A O 1
ATOM 1405 N N . ILE A 1 170 ? -4.362 6.158 13.695 1.00 91.06 170 ILE A N 1
ATOM 1406 C CA . ILE A 1 170 ? -3.094 6.859 13.878 1.00 91.06 170 ILE A CA 1
ATOM 1407 C C . ILE A 1 170 ? -2.124 6.408 12.795 1.00 91.06 170 ILE A C 1
ATOM 1409 O O . ILE A 1 170 ? -1.720 5.248 12.746 1.00 91.06 170 ILE A O 1
ATOM 1413 N N . SER A 1 171 ? -1.717 7.350 11.945 1.00 85.50 171 SER A N 1
ATOM 1414 C CA . SER A 1 171 ? -0.742 7.114 10.881 1.00 85.50 171 SER A CA 1
ATOM 1415 C C . SER A 1 171 ? 0.429 8.095 10.954 1.00 85.50 171 SER A C 1
ATOM 1417 O O . SER A 1 171 ? 0.342 9.175 11.547 1.00 85.50 171 SER A O 1
ATOM 1419 N N . GLY A 1 172 ? 1.533 7.748 10.287 1.00 78.94 172 GLY A N 1
ATOM 1420 C CA . GLY A 1 172 ? 2.705 8.623 10.168 1.00 78.94 172 GLY A CA 1
ATOM 1421 C C . GLY A 1 172 ? 2.433 9.948 9.447 1.00 78.94 172 GLY A C 1
ATOM 1422 O O . GLY A 1 172 ? 3.205 10.887 9.595 1.00 78.94 172 GLY A O 1
ATOM 1423 N N . ARG A 1 173 ? 1.317 10.049 8.713 1.00 79.25 173 ARG A N 1
ATOM 1424 C CA . ARG A 1 173 ? 0.894 11.267 8.003 1.00 79.25 173 ARG A CA 1
ATOM 1425 C C . ARG A 1 173 ? 0.201 12.281 8.921 1.00 79.25 173 ARG A C 1
ATOM 1427 O O . ARG A 1 173 ? -0.056 13.407 8.505 1.00 79.25 173 ARG A O 1
ATOM 1434 N N . MET A 1 174 ? -0.132 11.897 10.154 1.00 85.94 174 MET A N 1
ATOM 1435 C CA . MET A 1 174 ? -0.824 12.765 11.106 1.00 85.94 174 MET A CA 1
ATOM 1436 C C . MET A 1 174 ? 0.160 13.617 11.923 1.00 85.94 174 MET A C 1
ATOM 1438 O O . MET A 1 174 ? 1.177 13.090 12.383 1.00 85.94 174 MET A O 1
ATOM 1442 N N . PRO A 1 175 ? -0.151 14.905 12.179 1.00 88.25 175 PRO A N 1
ATOM 1443 C CA . PRO A 1 175 ? 0.670 15.752 13.038 1.00 88.25 175 PRO A CA 1
ATOM 1444 C C . PRO A 1 175 ? 0.803 15.180 14.460 1.00 88.25 175 PRO A C 1
ATOM 1446 O O . PRO A 1 175 ? -0.194 14.681 14.993 1.00 88.25 175 PRO A O 1
ATOM 1449 N N . PRO A 1 176 ? 1.974 15.312 15.119 1.00 87.56 176 PRO A N 1
ATOM 1450 C CA . PRO A 1 176 ? 2.192 14.784 16.466 1.00 87.56 176 PRO A CA 1
ATOM 1451 C C . PRO A 1 176 ? 1.110 15.153 17.497 1.00 87.56 176 PRO A C 1
ATOM 1453 O O . PRO A 1 176 ? 0.596 14.222 18.116 1.00 87.56 176 PRO A O 1
ATOM 1456 N N . PRO A 1 177 ? 0.652 16.421 17.608 1.00 90.56 177 PRO A N 1
ATOM 1457 C CA . PRO A 1 177 ? -0.346 16.795 18.616 1.00 90.56 177 PRO A CA 1
ATOM 1458 C C . PRO A 1 177 ? -1.673 16.043 18.471 1.00 90.56 177 PRO A C 1
ATOM 1460 O O . PRO A 1 177 ? -2.280 15.650 19.461 1.00 90.56 177 PRO A O 1
ATOM 1463 N N . LYS A 1 178 ? -2.107 15.784 17.230 1.00 91.06 178 LYS A N 1
ATOM 1464 C CA . LYS A 1 178 ? -3.352 15.052 16.966 1.00 91.06 178 LYS A CA 1
ATOM 1465 C C . LYS A 1 178 ? -3.239 13.584 17.381 1.00 91.06 178 LYS A C 1
ATOM 1467 O O . LYS A 1 178 ? -4.211 12.991 17.831 1.00 91.06 178 LYS A O 1
ATOM 1472 N N . ARG A 1 179 ? -2.056 12.987 17.225 1.00 89.25 179 ARG A N 1
ATOM 1473 C CA . ARG A 1 179 ? -1.817 11.598 17.642 1.00 89.25 179 ARG A CA 1
ATOM 1474 C C . ARG A 1 179 ? -1.802 11.480 19.160 1.00 89.25 179 ARG A C 1
ATOM 1476 O O . ARG A 1 179 ? -2.436 10.579 19.690 1.00 89.25 179 ARG A O 1
ATOM 1483 N N . GLU A 1 180 ? -1.125 12.403 19.842 1.00 89.56 180 GLU A N 1
ATOM 1484 C CA . GLU A 1 180 ? -1.103 12.471 21.309 1.00 89.56 180 GLU A CA 1
ATOM 1485 C C . GLU A 1 180 ? -2.511 12.650 21.887 1.00 89.56 180 GLU A C 1
ATOM 1487 O O . GLU A 1 180 ? -2.860 11.998 22.868 1.00 89.56 180 GLU A O 1
ATOM 1492 N N . GLU A 1 181 ? -3.345 13.471 21.244 1.00 92.81 181 GLU A N 1
ATOM 1493 C CA . GLU A 1 181 ? -4.748 13.645 21.623 1.00 92.81 181 GLU A CA 1
ATOM 1494 C C . GLU A 1 181 ? -5.550 12.340 21.516 1.00 92.81 181 GLU A C 1
ATOM 1496 O O . GLU A 1 181 ? -6.253 11.985 22.460 1.00 92.81 181 GLU A O 1
ATOM 1501 N N . ILE A 1 182 ? -5.414 11.594 20.414 1.00 92.94 182 ILE A N 1
ATOM 1502 C CA . ILE A 1 182 ? -6.108 10.308 20.243 1.00 92.94 182 ILE A CA 1
ATOM 1503 C C . ILE A 1 182 ? -5.626 9.287 21.277 1.00 92.94 182 ILE A C 1
ATOM 1505 O O . ILE A 1 182 ? -6.446 8.591 21.866 1.00 92.94 182 ILE A O 1
ATOM 1509 N N . VAL A 1 183 ? -4.316 9.211 21.542 1.00 90.12 183 VAL A N 1
ATOM 1510 C CA . VAL A 1 183 ? -3.769 8.311 22.574 1.00 90.12 183 VAL A CA 1
ATOM 1511 C C . VAL A 1 183 ? -4.314 8.661 23.947 1.00 90.12 183 VAL A C 1
ATOM 1513 O O . VAL A 1 183 ? -4.697 7.768 24.695 1.00 90.12 183 VAL A O 1
ATOM 1516 N N . LYS A 1 184 ? -4.381 9.952 24.277 1.00 91.31 184 LYS A N 1
ATOM 1517 C CA . LYS A 1 184 ? -4.953 10.411 25.538 1.00 91.31 184 LYS A CA 1
ATOM 1518 C C . LYS A 1 184 ? -6.423 9.997 25.660 1.00 91.31 184 LYS A C 1
ATOM 1520 O O . LYS A 1 184 ? -6.791 9.393 26.658 1.00 91.31 184 LYS A O 1
ATOM 1525 N N . GLN A 1 185 ? -7.230 10.266 24.634 1.00 93.38 185 GLN A N 1
ATOM 1526 C CA . GLN A 1 185 ? -8.650 9.896 24.605 1.00 93.38 185 GLN A CA 1
ATOM 1527 C C . GLN A 1 185 ? -8.856 8.378 24.646 1.00 93.38 185 GLN A C 1
ATOM 1529 O O . GLN A 1 185 ? -9.834 7.900 25.213 1.00 93.38 185 GLN A O 1
ATOM 1534 N N . PHE A 1 186 ? -7.927 7.610 24.076 1.00 92.06 186 PHE A N 1
ATOM 1535 C CA . PHE A 1 186 ? -7.890 6.166 24.245 1.00 92.06 186 PHE A CA 1
ATOM 1536 C C . PHE A 1 186 ? -7.609 5.819 25.708 1.00 92.06 186 PHE A C 1
ATOM 1538 O O . PHE A 1 186 ? -8.469 5.248 26.346 1.00 92.06 186 PHE A O 1
ATOM 1545 N N . VAL A 1 187 ? -6.514 6.254 26.326 1.00 89.69 187 VAL A N 1
ATOM 1546 C CA . VAL A 1 187 ? -6.227 5.927 27.743 1.00 89.69 187 VAL A CA 1
ATOM 1547 C C . VAL A 1 187 ? -7.339 6.374 28.716 1.00 89.69 187 VAL A C 1
ATOM 1549 O O . VAL A 1 187 ? -7.563 5.718 29.731 1.00 89.69 187 VAL A O 1
ATOM 1552 N N . GLU A 1 188 ? -8.057 7.459 28.413 1.00 91.31 188 GLU A N 1
ATOM 1553 C CA . GLU A 1 188 ? -9.189 7.966 29.209 1.00 91.31 188 GLU A CA 1
ATOM 1554 C C . GLU A 1 188 ? -10.508 7.185 29.003 1.00 91.31 188 GLU A C 1
ATOM 1556 O O . GLU A 1 188 ? -11.443 7.359 29.783 1.00 91.31 188 GLU A O 1
ATOM 1561 N N . GLY A 1 189 ? -10.590 6.306 27.998 1.00 90.12 189 GLY A N 1
ATOM 1562 C CA . GLY A 1 189 ? -11.776 5.491 27.693 1.00 90.12 189 GLY A CA 1
ATOM 1563 C C . GLY A 1 189 ? -12.765 6.118 26.699 1.00 90.12 189 GLY A C 1
ATOM 1564 O O . GLY A 1 189 ? -13.738 5.468 26.307 1.00 90.12 18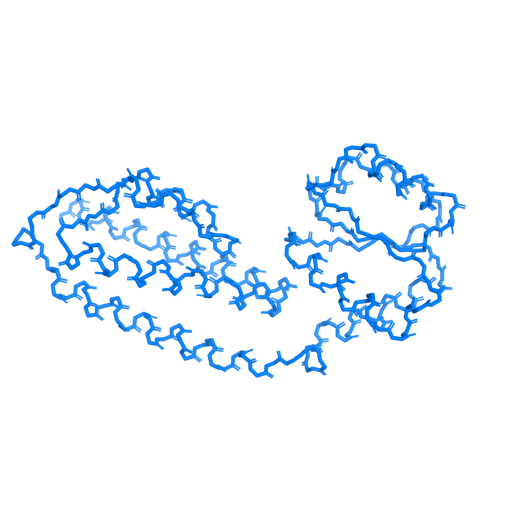9 GLY A O 1
ATOM 1565 N N . ASP A 1 190 ? -12.513 7.350 26.247 1.00 92.69 190 ASP A N 1
ATOM 1566 C CA . ASP A 1 190 ? -13.354 8.071 25.280 1.00 92.69 190 ASP A CA 1
ATOM 1567 C C . ASP A 1 190 ? -13.306 7.443 23.877 1.00 92.69 190 ASP A C 1
ATOM 1569 O O . ASP A 1 190 ? -14.267 7.544 23.109 1.00 92.69 190 ASP A O 1
ATOM 1573 N N . VAL A 1 191 ? -12.188 6.796 23.536 1.00 93.25 191 VAL A N 1
ATOM 1574 C CA . VAL A 1 191 ? -11.977 6.033 22.296 1.00 93.25 191 VAL A CA 1
ATOM 1575 C C . VAL A 1 191 ? -11.870 4.550 22.651 1.00 93.25 191 VAL A C 1
ATOM 1577 O O . VAL A 1 191 ? -11.027 4.159 23.454 1.00 93.25 191 VAL A O 1
ATOM 1580 N N . GLN A 1 192 ? -12.714 3.709 22.051 1.00 93.75 192 GLN A N 1
ATOM 1581 C CA . GLN A 1 192 ? -12.755 2.267 22.334 1.00 93.75 192 GLN A CA 1
ATOM 1582 C C . GLN A 1 192 ? -11.802 1.468 21.436 1.00 93.75 192 GLN A C 1
ATOM 1584 O O . GLN A 1 192 ? -11.394 0.368 21.799 1.00 93.75 192 GLN A O 1
ATOM 1589 N N . GLY A 1 193 ? -11.418 2.013 20.279 1.00 93.50 193 GLY A N 1
ATOM 1590 C CA . GLY A 1 193 ? -10.497 1.352 19.359 1.00 93.50 193 GLY A CA 1
ATOM 1591 C C . GLY A 1 193 ? -9.500 2.313 18.726 1.00 93.50 193 GLY A C 1
ATOM 1592 O O . GLY A 1 193 ? -9.869 3.407 18.303 1.00 93.50 193 GLY A O 1
ATOM 1593 N N . VAL A 1 194 ? -8.245 1.893 18.610 1.00 93.88 194 VAL A N 1
ATOM 1594 C CA . VAL A 1 194 ? -7.225 2.599 17.828 1.00 93.88 194 VAL A CA 1
ATOM 1595 C C . VAL A 1 194 ? -6.671 1.665 16.767 1.00 93.88 194 VAL A C 1
ATOM 1597 O O . VAL A 1 194 ? -6.261 0.549 17.060 1.00 93.88 194 VAL A O 1
ATOM 1600 N N . MET A 1 195 ? -6.619 2.127 15.525 1.00 93.94 195 MET A N 1
ATOM 1601 C CA . MET A 1 195 ? -5.941 1.425 14.441 1.00 93.94 195 MET A CA 1
ATOM 1602 C C . MET A 1 195 ? -4.642 2.149 14.093 1.00 93.94 195 MET A C 1
ATOM 1604 O O . MET A 1 195 ? -4.631 3.372 13.943 1.00 93.94 195 MET A O 1
ATOM 1608 N N . SER A 1 196 ? -3.537 1.425 13.938 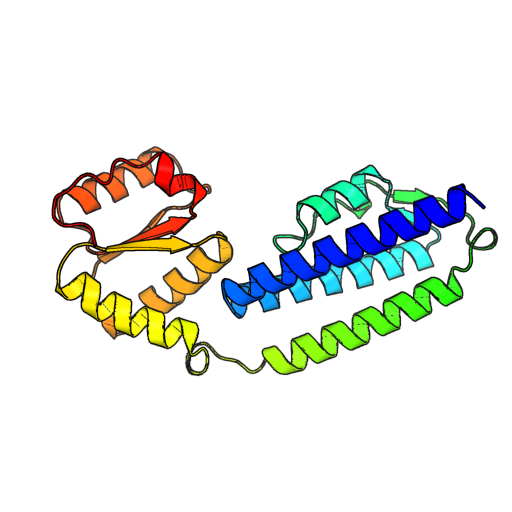1.00 92.12 196 SER A N 1
ATOM 1609 C CA . SER A 1 196 ? -2.252 2.028 13.586 1.00 92.12 196 SER A CA 1
ATOM 1610 C C . SER A 1 196 ? -1.390 1.135 12.699 1.00 92.12 196 SER A C 1
ATOM 1612 O O . SER A 1 196 ? -1.696 -0.031 12.459 1.00 92.12 196 SER A O 1
ATOM 1614 N N . THR A 1 197 ? -0.308 1.702 12.174 1.00 88.31 197 THR A N 1
ATOM 1615 C CA . THR A 1 197 ? 0.739 0.934 11.493 1.00 88.31 197 THR A CA 1
ATOM 1616 C C . THR A 1 197 ? 1.787 0.440 12.492 1.00 88.31 197 THR A C 1
ATOM 1618 O O . THR A 1 197 ? 2.113 1.185 13.417 1.00 88.31 197 THR A O 1
ATOM 1621 N N . ASP A 1 198 ? 2.396 -0.725 12.259 1.00 76.50 198 ASP A N 1
ATOM 1622 C CA . ASP A 1 198 ? 3.401 -1.343 13.149 1.00 76.50 198 ASP A CA 1
ATOM 1623 C C . ASP A 1 198 ? 4.526 -0.389 13.579 1.00 76.50 198 ASP A C 1
ATOM 1625 O O . ASP A 1 198 ? 4.901 -0.366 14.749 1.00 76.50 198 ASP A O 1
ATOM 1629 N N . GLY A 1 199 ? 5.020 0.468 12.678 1.00 66.31 199 GLY A N 1
ATOM 1630 C CA . GLY A 1 199 ? 6.087 1.433 12.985 1.00 66.31 199 GLY A CA 1
ATOM 1631 C C . GLY A 1 199 ? 5.741 2.471 14.063 1.00 66.31 199 GLY A C 1
ATOM 1632 O O . GLY A 1 199 ? 6.630 3.173 14.536 1.00 66.31 199 GLY A O 1
ATOM 1633 N N . TRP A 1 200 ? 4.471 2.577 14.462 1.00 67.94 200 TRP A N 1
ATOM 1634 C CA . TRP A 1 200 ? 4.020 3.441 15.556 1.00 67.94 200 TRP A CA 1
ATOM 1635 C C . TRP A 1 200 ? 3.726 2.681 16.853 1.00 67.94 200 TRP A C 1
ATOM 1637 O O . TRP A 1 200 ? 3.632 3.315 17.901 1.00 67.94 200 TRP A O 1
ATOM 1647 N N . SER A 1 201 ? 3.675 1.346 16.825 1.00 63.06 201 SER A N 1
ATOM 1648 C CA . SER A 1 201 ? 3.497 0.524 18.032 1.00 63.06 201 SER A CA 1
ATOM 1649 C C . SER A 1 201 ? 4.599 0.751 19.079 1.00 63.06 201 SER A C 1
ATOM 1651 O O . SER A 1 201 ? 4.319 0.761 20.272 1.00 63.06 201 SER A O 1
ATOM 1653 N N . GLU A 1 202 ? 5.837 1.016 18.644 1.00 58.12 202 GLU A N 1
ATOM 1654 C CA . GLU A 1 202 ? 7.006 1.160 19.526 1.00 58.12 202 GLU A CA 1
ATOM 1655 C C . GLU A 1 202 ? 7.110 2.539 20.205 1.00 58.12 202 GLU A C 1
ATOM 1657 O O . GLU A 1 202 ? 7.778 2.683 21.228 1.00 58.12 202 GLU A O 1
ATOM 1662 N N . GLY A 1 203 ? 6.459 3.567 19.649 1.00 58.78 203 GLY A N 1
ATOM 1663 C CA . GLY A 1 203 ? 6.526 4.947 20.148 1.00 58.78 203 GLY A CA 1
ATOM 1664 C C . GLY A 1 203 ? 5.337 5.369 21.012 1.00 58.78 203 GLY A C 1
ATOM 1665 O O . GLY A 1 203 ? 5.334 6.474 21.556 1.00 58.78 203 GLY A O 1
ATOM 1666 N N . MET A 1 204 ? 4.311 4.525 21.113 1.00 64.69 204 MET A N 1
ATOM 1667 C CA . MET A 1 204 ? 3.044 4.853 21.755 1.00 64.69 204 MET A CA 1
ATOM 1668 C C . MET A 1 204 ? 2.920 4.120 23.087 1.00 64.69 204 MET A C 1
ATOM 1670 O O . MET A 1 204 ? 2.870 2.894 23.138 1.00 64.69 204 MET A O 1
ATOM 1674 N N . ASN A 1 205 ? 2.860 4.873 24.187 1.00 65.38 205 ASN A N 1
ATOM 1675 C CA . ASN A 1 205 ? 2.673 4.281 25.506 1.00 65.38 205 ASN A CA 1
ATOM 1676 C C . ASN A 1 205 ? 1.184 3.992 25.759 1.00 65.38 205 ASN A C 1
ATOM 1678 O O . ASN A 1 205 ? 0.486 4.798 26.368 1.00 65.38 205 ASN A O 1
ATOM 1682 N N . PHE A 1 206 ? 0.705 2.845 25.277 1.00 64.50 206 PHE A N 1
ATOM 1683 C CA . PHE A 1 206 ? -0.665 2.362 25.489 1.00 64.50 206 PHE A CA 1
ATOM 1684 C C . PHE A 1 206 ? -0.877 1.670 26.852 1.00 64.50 206 PHE A C 1
ATOM 1686 O O . PHE A 1 206 ? -1.808 0.886 26.988 1.00 64.50 206 PHE A O 1
ATOM 1693 N N . GLN A 1 207 ? -0.019 1.891 27.857 1.00 52.34 207 GLN A N 1
ATOM 1694 C CA . GLN A 1 207 ? -0.117 1.202 29.152 1.00 52.34 207 GLN A CA 1
ATOM 1695 C C . GLN A 1 207 ? -1.418 1.548 29.904 1.00 52.34 207 GLN A C 1
ATOM 1697 O O . GLN A 1 207 ? -1.472 2.502 30.679 1.00 52.34 207 GLN A O 1
ATOM 1702 N N . SER A 1 208 ? -2.447 0.725 29.709 1.00 50.78 208 SER A N 1
ATOM 1703 C CA . SER A 1 208 ? -3.593 0.549 30.599 1.00 50.78 208 SER A CA 1
ATOM 1704 C C . SER A 1 208 ? -3.889 -0.952 30.726 1.00 50.78 208 SER A C 1
ATOM 1706 O O . SER A 1 208 ? -3.692 -1.711 29.777 1.00 50.78 208 SER A O 1
ATOM 1708 N N . ASP A 1 209 ? -4.370 -1.403 31.889 1.00 46.41 209 ASP A N 1
ATOM 1709 C CA . ASP A 1 209 ? -4.709 -2.817 32.160 1.00 46.41 209 ASP A CA 1
ATOM 1710 C C . ASP A 1 209 ? -5.911 -3.336 31.326 1.00 46.41 209 ASP A C 1
ATOM 1712 O O . ASP A 1 209 ? -6.440 -4.414 31.594 1.00 46.41 209 ASP A O 1
ATOM 1716 N N . GLN A 1 210 ? -6.386 -2.554 30.347 1.00 50.84 210 GLN A N 1
ATOM 1717 C CA . GLN A 1 210 ? -7.629 -2.762 29.594 1.00 50.84 210 GLN A CA 1
ATOM 1718 C C . GLN A 1 210 ? -7.433 -2.868 28.074 1.00 50.84 210 GLN A C 1
ATOM 1720 O O . GLN A 1 210 ? -8.429 -2.953 27.351 1.00 50.84 210 GLN A O 1
ATOM 1725 N N . VAL A 1 211 ? -6.186 -2.848 27.587 1.00 58.97 211 VAL A N 1
ATOM 1726 C CA . VAL A 1 211 ? -5.886 -3.006 26.158 1.00 58.97 211 VAL A CA 1
ATOM 1727 C C . VAL A 1 211 ? -5.799 -4.486 25.799 1.00 58.97 211 VAL A C 1
ATOM 1729 O O . VAL A 1 211 ? -4.976 -5.210 26.365 1.00 58.97 211 VAL A O 1
ATOM 1732 N N . VAL A 1 212 ? -6.643 -4.914 24.859 1.00 52.81 212 VAL A N 1
ATOM 1733 C CA . VAL A 1 212 ? -6.624 -6.254 24.249 1.00 52.81 212 VAL A CA 1
ATOM 1734 C C . VAL A 1 212 ? -6.001 -6.202 22.861 1.00 52.81 212 VAL A C 1
ATOM 1736 O O . VAL A 1 212 ? -6.306 -5.244 22.107 1.00 52.81 212 VAL A O 1
#

Nearest PDB structures (foldseek):
  4db2-assembly1_C  TM=7.389E-01  e=3.734E-03  Saccharomyces cerevisiae
  7jl3-assembly1_A  TM=6.721E-01  e=2.457E-03  Homo sapiens
  6m6b-assembly1_M  TM=7.692E-01  e=5.508E-02  Thermus thermophilus HB27
  4a36-assembly2_B  TM=4.552E-01  e=2.180E-03  Anas platyrhynchos
  4a36-assembly1_A  TM=4.579E-01  e=2.769E-03  Anas platyrhynchos

Solvent-accessible surface area (backbone atoms only — not comparable to full-atom values): 11967 Å² total; per-residue (Å²): 101,76,66,56,53,50,52,50,53,50,52,54,52,50,51,53,51,53,53,52,48,53,49,53,30,42,72,67,27,67,66,37,27,55,51,19,51,51,40,51,46,51,50,53,53,52,51,48,53,36,49,74,73,31,31,42,70,33,74,66,38,49,47,55,40,64,76,31,58,57,79,55,65,71,89,63,50,81,81,35,59,41,82,52,67,56,87,82,51,70,50,71,60,52,51,50,52,49,51,52,52,45,51,53,51,52,51,53,46,57,71,54,64,74,66,45,75,95,67,32,65,68,56,51,52,48,51,55,51,48,57,55,45,45,74,75,36,31,31,66,48,74,28,88,43,67,66,41,40,53,51,52,52,53,53,50,72,71,32,79,91,39,71,90,55,43,68,49,79,47,58,94,88,54,59,67,71,63,48,55,51,53,53,48,34,32,79,74,61,73,28,34,30,40,37,28,32,52,91,50,61,85,78,51,89,73,87,54,104,49,65,89

Organism: NCBI:txid2754717

InterPro domains:
  IPR001650 Helicase, C-terminal domain-like [PF00271] (129-211)
  IPR001650 Helicase, C-terminal domain-like [PS51194] (125-212)
  IPR027417 P-loop containing nucleoside triphosphate hydrolase [G3DSA:3.40.50.300] (54-212)
  IPR027417 P-loop containing nucleoside triphosphate hydrolase [SSF52540] (41-208)

Mean predicted aligned error: 6.07 Å

Foldseek 3Di:
DVVVVVVVVVVVVLVVLLVVLLVLLVVQDLQLNLQLLVLVLVVLVVQLVQLVVQKHADPVLVVVCSVCRSPHHDPCRVVGIDGHDCVVDPSVVVSVVSVVVSVVSVVVSVVSVPCDCVNGPVLVVVLVVLLVLLVQFAEEAEGAGPVSLVVSVVVLCPDPSCVVAAEEEDEPPDDPVVNVVVLVCSLVVVHRYYYYYPVCVVVRDNDDPGYD